Protein AF-A0A199VVX7-F1 (afdb_monomer_lite)

InterPro domains:
  IPR005599 GPI mannosyltransferase [PF03901] (109-308)
  IPR005599 GPI mannosyltransferase [PTHR22760] (48-309)

pLDDT: mean 72.94, std 21.17, range [27.7, 95.5]

Sequence (310 aa):
MAAAAAAAEEEEVAAPSSSRGRISKLLQDFVATRSIDRSMEPIHFAGWDLMLGSIVAFYLFMVPYTKVEESFNVQRCMISFTTTITLKRQAQMLHVLWPSLQFKYISLEMVFMLYDHLDFPGVVPRTFIGAFLVSIIASPVVAVIHYLHVPKIYSLLAVRLALGFIVLLTLRLFRLQVKRKFGYRVEAFFGIMTALQFHLLFYSTRPLPNILAFCLVNLAYSFWFKGDSLATLKCLTVPTVVFRCDTMLLFGPIGIELLLSKSVSLLEAIKCCVITALLCIGISVLVDSIMWQRILWPELEVFWFNSVLT

Organism: Ananas comosus (NCBI:txid4615)

Structure (mmCIF, N/CA/C/O backbone):
data_AF-A0A199VVX7-F1
#
_entry.id   AF-A0A199VVX7-F1
#
loop_
_atom_site.group_PDB
_atom_site.id
_atom_site.type_symbol
_atom_site.label_atom_id
_atom_site.label_alt_id
_atom_site.label_comp_id
_atom_site.label_asym_id
_atom_site.label_entity_id
_atom_site.label_seq_id
_atom_site.pdbx_PDB_ins_code
_atom_site.Cartn_x
_atom_site.Cartn_y
_atom_site.Cartn_z
_atom_site.occupancy
_atom_site.B_iso_or_equiv
_atom_site.auth_seq_id
_atom_site.auth_comp_id
_atom_site.auth_asym_id
_atom_site.auth_atom_id
_atom_site.pdbx_PDB_model_num
ATOM 1 N N . MET A 1 1 ? 41.077 -19.136 66.891 1.00 35.03 1 MET A N 1
ATOM 2 C CA . MET A 1 1 ? 42.222 -19.420 65.994 1.00 35.03 1 MET A CA 1
ATOM 3 C C . MET A 1 1 ? 41.617 -19.819 64.656 1.00 35.03 1 MET A C 1
ATOM 5 O O . MET A 1 1 ? 40.888 -20.794 64.645 1.00 35.03 1 MET A O 1
ATOM 9 N N . ALA A 1 2 ? 41.533 -18.901 63.682 1.00 30.67 2 ALA A N 1
ATOM 10 C CA . ALA A 1 2 ? 42.478 -18.775 62.549 1.00 30.67 2 ALA A CA 1
ATOM 11 C C . ALA A 1 2 ? 42.546 -20.087 61.728 1.00 30.67 2 ALA A C 1
ATOM 13 O O . ALA A 1 2 ? 42.791 -21.122 62.326 1.00 30.67 2 ALA A O 1
ATOM 14 N N . ALA A 1 3 ? 42.360 -20.178 60.408 1.00 29.95 3 ALA A N 1
ATOM 15 C CA . ALA A 1 3 ? 42.368 -19.231 59.291 1.00 29.95 3 ALA A CA 1
ATOM 16 C C . ALA A 1 3 ? 41.656 -19.907 58.077 1.00 29.95 3 ALA A C 1
ATOM 18 O O . ALA A 1 3 ? 41.645 -21.129 57.989 1.00 29.95 3 ALA A O 1
ATOM 19 N N . ALA A 1 4 ? 40.889 -19.169 57.267 1.00 32.62 4 ALA A N 1
ATOM 20 C CA . ALA A 1 4 ? 41.185 -18.797 55.870 1.00 32.62 4 ALA A CA 1
ATOM 21 C C . ALA A 1 4 ? 41.357 -19.941 54.838 1.00 32.62 4 ALA A C 1
ATOM 23 O O . ALA A 1 4 ? 42.381 -20.613 54.831 1.00 32.62 4 ALA A O 1
ATOM 24 N N . ALA A 1 5 ? 40.426 -20.035 53.877 1.00 33.06 5 ALA A N 1
ATOM 25 C CA . ALA A 1 5 ? 40.723 -20.335 52.470 1.00 33.06 5 ALA A CA 1
ATOM 26 C C . ALA A 1 5 ? 39.528 -19.947 51.579 1.00 33.06 5 ALA A C 1
ATOM 28 O O . ALA A 1 5 ? 38.401 -20.380 51.802 1.00 33.06 5 ALA A O 1
ATOM 29 N N . ALA A 1 6 ? 39.805 -19.086 50.604 1.00 36.31 6 ALA A N 1
ATOM 30 C CA . ALA A 1 6 ? 38.875 -18.500 49.655 1.00 36.31 6 ALA A CA 1
ATOM 31 C C . ALA A 1 6 ? 38.471 -19.475 48.537 1.00 36.31 6 ALA A C 1
ATOM 33 O O . ALA A 1 6 ? 39.314 -20.210 48.025 1.00 36.31 6 ALA A O 1
ATOM 34 N N . ALA A 1 7 ? 37.219 -19.388 48.089 1.00 32.97 7 ALA A N 1
ATOM 35 C CA . ALA A 1 7 ? 36.804 -19.784 46.749 1.00 32.97 7 ALA A CA 1
ATOM 36 C C . ALA A 1 7 ? 35.731 -18.791 46.282 1.00 32.97 7 ALA A C 1
ATOM 38 O O . ALA A 1 7 ? 34.761 -18.540 46.992 1.00 32.97 7 ALA A O 1
ATOM 39 N N . ALA A 1 8 ? 35.998 -18.156 45.146 1.00 31.55 8 ALA A N 1
ATOM 40 C CA . ALA A 1 8 ? 35.231 -17.063 44.577 1.00 31.55 8 ALA A CA 1
ATOM 41 C C . ALA A 1 8 ? 33.828 -17.513 44.134 1.00 31.55 8 ALA A C 1
ATOM 43 O O . ALA A 1 8 ? 33.693 -18.490 43.402 1.00 31.55 8 ALA A O 1
ATOM 44 N N . GLU A 1 9 ? 32.803 -16.774 44.559 1.00 31.28 9 GLU A N 1
ATOM 45 C CA . GLU A 1 9 ? 31.473 -16.778 43.947 1.00 31.28 9 GLU A CA 1
ATOM 46 C C . GLU A 1 9 ? 31.539 -15.946 42.658 1.00 31.28 9 GLU A C 1
ATOM 48 O O . GLU A 1 9 ? 31.722 -14.729 42.701 1.00 31.28 9 GLU A O 1
ATOM 53 N N . GLU A 1 10 ? 31.430 -16.608 41.505 1.00 30.73 10 GLU A N 1
ATOM 54 C CA . GLU A 1 10 ? 31.106 -15.956 40.236 1.00 30.73 10 GLU A CA 1
ATOM 55 C C . GLU A 1 10 ? 29.609 -15.621 40.215 1.00 30.73 10 GLU A C 1
ATOM 57 O O . GLU A 1 10 ? 28.738 -16.490 40.255 1.00 30.73 10 GLU A O 1
ATOM 62 N N . GLU A 1 11 ? 29.327 -14.326 40.160 1.00 28.84 11 GLU A N 1
ATOM 63 C CA . GLU A 1 11 ? 28.013 -13.725 39.982 1.00 28.84 11 GLU A CA 1
ATOM 64 C C . GLU A 1 11 ? 27.549 -13.933 38.523 1.00 28.84 11 GLU A C 1
ATOM 66 O O . GLU A 1 11 ? 27.904 -13.172 37.620 1.00 28.84 11 GLU A O 1
ATOM 71 N N . GLU A 1 12 ? 26.770 -14.989 38.255 1.00 27.70 12 GLU A N 1
ATOM 72 C CA . GLU A 1 12 ? 26.145 -15.199 36.941 1.00 27.70 12 GLU A CA 1
ATOM 73 C C . GLU A 1 12 ? 24.923 -14.273 36.784 1.00 27.70 12 GLU A C 1
ATOM 75 O O . GLU A 1 12 ? 23.817 -14.518 37.271 1.00 27.70 12 GLU A O 1
ATOM 80 N N . VAL A 1 13 ? 25.156 -13.156 36.096 1.00 31.83 13 VAL A N 1
ATOM 81 C CA . VAL A 1 13 ? 24.179 -12.124 35.732 1.00 31.83 13 VAL A CA 1
ATOM 82 C C . VAL A 1 13 ? 23.063 -12.709 34.852 1.00 31.83 13 VAL A C 1
ATOM 84 O O . VAL A 1 13 ? 23.250 -13.000 33.670 1.00 31.83 13 VAL A O 1
ATOM 87 N N . ALA A 1 14 ? 21.857 -12.819 35.412 1.00 29.86 14 ALA A N 1
ATOM 88 C CA . ALA A 1 14 ? 20.646 -13.213 34.697 1.00 29.86 14 ALA A CA 1
ATOM 89 C C . ALA A 1 14 ? 20.238 -12.171 33.629 1.00 29.86 14 ALA A C 1
ATOM 91 O O . ALA A 1 14 ? 19.776 -11.072 33.942 1.00 29.86 14 ALA A O 1
ATOM 92 N N . ALA A 1 15 ? 20.360 -12.531 32.348 1.00 32.06 15 ALA A N 1
ATOM 93 C CA . ALA A 1 15 ? 19.880 -11.736 31.213 1.00 32.06 15 ALA A CA 1
ATOM 94 C C . ALA A 1 15 ? 18.368 -11.962 30.934 1.00 32.06 15 ALA A C 1
ATOM 96 O O . ALA A 1 15 ? 17.861 -13.074 31.102 1.00 32.06 15 ALA A O 1
ATOM 97 N N . PRO A 1 16 ? 17.611 -10.944 30.470 1.00 33.31 16 PRO A N 1
ATOM 98 C CA . PRO A 1 16 ? 16.148 -10.980 30.448 1.00 33.31 16 PRO A CA 1
ATOM 99 C C . PRO A 1 16 ? 15.574 -11.822 29.294 1.00 33.31 16 PRO A C 1
ATOM 101 O O . PRO A 1 16 ? 15.755 -11.540 28.109 1.00 33.31 16 PRO A O 1
ATOM 104 N N . SER A 1 17 ? 14.770 -12.819 29.655 1.00 39.75 17 SER A N 1
ATOM 105 C CA . SER A 1 17 ? 14.107 -13.819 28.805 1.00 39.75 17 SER A CA 1
ATOM 106 C C . SER A 1 17 ? 12.878 -13.323 28.007 1.00 39.75 17 SER A C 1
ATOM 108 O O . SER A 1 17 ? 11.982 -14.109 27.698 1.00 39.75 17 SER A O 1
ATOM 110 N N . SER A 1 18 ? 12.787 -12.040 27.627 1.00 51.72 18 SER A N 1
ATOM 111 C CA . SER A 1 18 ? 11.510 -11.453 27.153 1.00 51.72 18 SER A CA 1
ATOM 112 C C . SER A 1 18 ? 11.342 -11.262 25.632 1.00 51.72 18 SER A C 1
ATOM 114 O O . SER A 1 18 ? 10.219 -11.049 25.167 1.00 51.72 18 SER A O 1
ATOM 116 N N . SER A 1 19 ? 12.399 -11.389 24.820 1.00 42.97 19 SER A N 1
ATOM 117 C CA . SER A 1 19 ? 12.320 -11.168 23.359 1.00 42.97 19 SER A CA 1
ATOM 118 C C . SER A 1 19 ? 12.035 -12.448 22.559 1.00 42.97 19 SER A C 1
ATOM 120 O O . SER A 1 19 ? 11.171 -12.451 21.677 1.00 42.97 19 SER A O 1
ATOM 122 N N . ARG A 1 20 ? 12.684 -13.570 22.907 1.00 42.16 20 ARG A N 1
ATOM 123 C CA . ARG A 1 20 ? 12.491 -14.880 22.246 1.00 42.16 20 ARG A CA 1
ATOM 124 C C . ARG A 1 20 ? 11.078 -15.432 22.423 1.00 42.16 20 ARG A C 1
ATOM 126 O O . ARG A 1 20 ? 10.501 -15.930 21.460 1.00 42.16 20 ARG A O 1
ATOM 133 N N . GLY A 1 21 ? 10.500 -15.281 23.616 1.00 43.12 21 GLY A N 1
ATOM 134 C CA . GLY A 1 21 ? 9.133 -15.729 23.905 1.00 43.12 21 GLY A CA 1
ATOM 135 C C . GLY A 1 21 ? 8.060 -14.937 23.152 1.00 43.12 21 GLY A C 1
ATOM 136 O O . GLY A 1 21 ? 7.004 -15.468 22.832 1.00 43.12 21 GLY A O 1
ATOM 137 N N . ARG A 1 22 ? 8.331 -13.673 22.805 1.00 50.41 22 ARG A N 1
ATOM 138 C CA . ARG A 1 22 ? 7.390 -12.833 22.052 1.00 50.41 22 ARG A CA 1
ATOM 139 C C . ARG A 1 22 ? 7.387 -13.184 20.560 1.00 50.41 22 ARG A C 1
ATOM 141 O O . ARG A 1 22 ? 6.328 -13.182 19.942 1.00 50.41 22 ARG A O 1
ATOM 148 N N . ILE A 1 23 ? 8.543 -13.556 20.004 1.00 46.88 23 ILE A N 1
ATOM 149 C CA . ILE A 1 23 ? 8.665 -14.040 18.617 1.00 46.88 23 ILE A CA 1
ATOM 150 C C . ILE A 1 23 ? 8.086 -15.451 18.476 1.00 46.88 23 ILE A C 1
ATOM 152 O O . ILE A 1 23 ? 7.385 -15.710 17.501 1.00 46.88 23 ILE A O 1
ATOM 156 N N . SER A 1 24 ? 8.308 -16.348 19.446 1.00 43.44 24 SER A N 1
ATOM 157 C CA . SER A 1 24 ? 7.687 -17.680 19.414 1.00 43.44 24 SER A CA 1
ATOM 158 C C . SER A 1 24 ? 6.166 -17.593 19.530 1.00 43.44 24 SER A C 1
ATOM 160 O O . SER A 1 24 ? 5.472 -18.304 18.810 1.00 43.44 24 SER A O 1
ATOM 162 N N . LYS A 1 25 ? 5.651 -16.665 20.346 1.00 51.56 25 LYS A N 1
ATOM 163 C CA . LYS A 1 25 ? 4.216 -16.400 20.475 1.00 51.56 25 LYS A CA 1
ATOM 164 C C . LYS A 1 25 ? 3.625 -15.782 19.206 1.00 51.56 25 LYS A C 1
ATOM 166 O O . LYS A 1 25 ? 2.603 -16.255 18.742 1.00 51.56 25 LYS A O 1
ATOM 171 N N . LEU A 1 26 ? 4.310 -14.829 18.566 1.00 47.28 26 LEU A N 1
ATOM 172 C CA . LEU A 1 26 ? 3.890 -14.282 17.265 1.00 47.28 26 LEU A CA 1
ATOM 173 C C . LEU A 1 26 ? 3.922 -15.331 16.143 1.00 47.28 26 LEU A C 1
ATOM 175 O O . LEU A 1 26 ? 3.031 -15.348 15.298 1.00 47.28 26 LEU A O 1
ATOM 179 N N . LEU A 1 27 ? 4.917 -16.223 16.136 1.00 46.28 27 LEU A N 1
ATOM 180 C CA . LEU A 1 27 ? 4.978 -17.352 15.203 1.00 46.28 27 LEU A CA 1
ATOM 181 C C . LEU A 1 27 ? 3.873 -18.370 15.482 1.00 46.28 27 LEU A C 1
ATOM 183 O O . LEU A 1 27 ? 3.257 -18.859 14.540 1.00 46.28 27 LEU A O 1
ATOM 187 N N . GLN A 1 28 ? 3.581 -18.660 16.749 1.00 52.69 28 GLN A N 1
ATOM 188 C CA . GLN A 1 28 ? 2.472 -19.527 17.142 1.00 52.69 28 GLN A CA 1
ATOM 189 C C . GLN A 1 28 ? 1.120 -18.908 16.795 1.00 52.69 28 GLN A C 1
ATOM 191 O O . GLN A 1 28 ? 0.280 -19.614 16.255 1.00 52.69 28 GLN A O 1
ATOM 196 N N . ASP A 1 29 ? 0.929 -17.604 16.986 1.00 49.41 29 ASP A N 1
ATOM 197 C CA . ASP A 1 29 ? -0.289 -16.887 16.602 1.00 49.41 29 ASP A CA 1
ATOM 198 C C . ASP A 1 29 ? -0.446 -16.851 15.072 1.00 49.41 29 ASP A C 1
ATOM 200 O O . ASP A 1 29 ? -1.543 -17.051 14.545 1.00 49.41 29 ASP A O 1
ATOM 204 N N . PHE A 1 30 ? 0.652 -16.683 14.325 1.00 48.25 30 PHE A N 1
ATOM 205 C CA . PHE A 1 30 ? 0.658 -16.752 12.860 1.00 48.25 30 PHE A CA 1
ATOM 206 C C . PHE A 1 30 ? 0.349 -18.170 12.345 1.00 48.25 30 PHE A C 1
ATOM 208 O O . PHE A 1 30 ? -0.443 -18.342 11.416 1.00 48.25 30 PHE A O 1
ATOM 215 N N . VAL A 1 31 ? 0.908 -19.207 12.980 1.00 53.38 31 VAL A N 1
ATOM 216 C CA . VAL A 1 31 ? 0.643 -20.623 12.663 1.00 53.38 31 VAL A CA 1
ATOM 217 C C . VAL A 1 31 ? -0.770 -21.042 13.086 1.00 53.38 31 VAL A C 1
ATOM 219 O O . VAL A 1 31 ? -1.437 -21.751 12.335 1.00 53.38 31 VAL A O 1
ATOM 222 N N . ALA A 1 32 ? -1.278 -20.555 14.218 1.00 43.38 32 ALA A N 1
ATOM 223 C CA . ALA A 1 32 ? -2.639 -20.799 14.690 1.00 43.38 32 ALA A CA 1
ATOM 224 C C . ALA A 1 32 ? -3.670 -20.158 13.751 1.00 43.38 32 ALA A C 1
ATOM 226 O O . ALA A 1 32 ? -4.620 -20.828 13.339 1.00 43.38 32 ALA A O 1
ATOM 227 N N . THR A 1 33 ? -3.412 -18.925 13.297 1.00 49.91 33 THR A N 1
ATOM 228 C CA . THR A 1 33 ? -4.211 -18.250 12.257 1.00 49.91 33 THR A CA 1
ATOM 229 C C . THR A 1 33 ? -4.230 -19.059 10.952 1.00 49.91 33 THR A C 1
ATOM 231 O O . THR A 1 33 ? -5.259 -19.129 10.287 1.00 49.91 33 THR A O 1
ATOM 234 N N . ARG A 1 34 ? -3.121 -19.733 10.611 1.00 44.19 34 ARG A N 1
ATOM 235 C CA . ARG A 1 34 ? -3.004 -20.623 9.440 1.00 44.19 34 ARG A CA 1
ATOM 236 C C . ARG A 1 34 ? -3.655 -22.000 9.642 1.00 44.19 34 ARG A C 1
ATOM 238 O O . ARG A 1 34 ? -3.974 -22.671 8.664 1.00 44.19 34 ARG A O 1
ATOM 245 N N . SER A 1 35 ? -3.827 -22.450 10.884 1.00 35.22 35 SER A N 1
ATOM 246 C CA . SER A 1 35 ? -4.413 -23.759 11.211 1.00 35.22 35 SER A CA 1
ATOM 247 C C . SER A 1 35 ? -5.944 -23.737 11.263 1.00 35.22 35 SER A C 1
ATOM 249 O O . SER A 1 35 ? -6.573 -24.684 10.801 1.00 35.22 35 SER A O 1
ATOM 251 N N . ILE A 1 36 ? -6.542 -22.633 11.726 1.00 47.31 36 ILE A N 1
ATOM 252 C CA . ILE A 1 36 ? -8.003 -22.465 11.827 1.00 47.31 36 ILE A CA 1
ATOM 253 C C . ILE A 1 36 ? -8.644 -22.243 10.443 1.00 47.31 36 ILE A C 1
ATOM 255 O O . ILE A 1 36 ? -9.805 -22.573 10.239 1.00 47.31 36 ILE A O 1
ATOM 259 N N . ASP A 1 37 ? -7.876 -21.778 9.453 1.00 46.62 37 ASP A N 1
ATOM 260 C CA . ASP A 1 37 ? -8.332 -21.624 8.058 1.00 46.62 37 ASP A CA 1
ATOM 261 C C . ASP A 1 37 ? -8.491 -22.972 7.319 1.00 46.62 37 ASP A C 1
ATOM 263 O O . ASP A 1 37 ? -8.985 -23.019 6.196 1.00 46.62 37 ASP A O 1
ATOM 267 N N . ARG A 1 38 ? -8.058 -24.089 7.929 1.00 44.31 38 ARG A N 1
ATOM 268 C CA . ARG A 1 38 ? -8.022 -25.414 7.288 1.00 44.31 38 ARG A CA 1
ATOM 269 C C . ARG A 1 38 ? -9.323 -26.217 7.438 1.00 44.31 38 ARG A C 1
ATOM 271 O O . ARG A 1 38 ? -9.470 -27.228 6.761 1.00 44.31 38 ARG A O 1
ATOM 278 N N . SER A 1 39 ? -10.252 -25.794 8.298 1.00 37.00 39 SER A N 1
ATOM 279 C CA .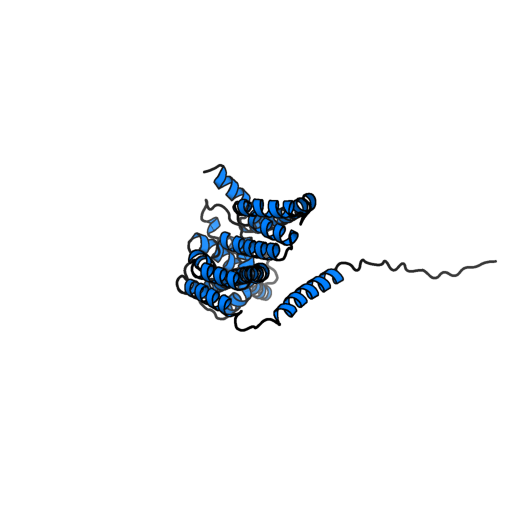 SER A 1 39 ? -11.499 -26.525 8.588 1.00 37.00 39 SER A CA 1
ATOM 280 C C . SER A 1 39 ? -12.727 -26.027 7.814 1.00 37.00 39 SER A C 1
ATOM 282 O O . SER A 1 39 ? -13.840 -26.468 8.089 1.00 37.00 39 SER A O 1
ATOM 284 N N . MET A 1 40 ? -12.554 -25.129 6.839 1.00 45.19 40 MET A N 1
ATOM 285 C CA . MET A 1 40 ? -13.658 -24.530 6.087 1.00 45.19 40 MET A CA 1
ATOM 286 C C . MET A 1 40 ? -13.432 -24.720 4.577 1.00 45.19 40 MET A C 1
ATOM 288 O O . MET A 1 40 ? -12.663 -23.984 3.972 1.00 45.19 40 MET A O 1
ATOM 292 N N . GLU A 1 41 ? -14.077 -25.745 4.006 1.00 42.47 41 GLU A N 1
ATOM 293 C CA . GLU A 1 41 ? -14.362 -25.981 2.572 1.00 42.47 41 GLU A CA 1
ATOM 294 C C . GLU A 1 41 ? -13.505 -25.177 1.552 1.00 42.47 41 GLU A C 1
ATOM 296 O O . GLU A 1 41 ? -13.834 -24.030 1.221 1.00 42.47 41 GLU A O 1
ATOM 301 N N . PRO A 1 42 ? -12.426 -25.762 0.992 1.00 42.94 42 PRO A N 1
ATOM 302 C CA . PRO A 1 42 ? -11.467 -25.042 0.145 1.00 42.94 42 PRO A CA 1
ATOM 303 C C . PRO A 1 42 ? -11.993 -24.655 -1.253 1.00 42.94 42 PRO A C 1
ATOM 305 O O . PRO A 1 42 ? -11.365 -23.848 -1.940 1.00 42.94 42 PRO A O 1
ATOM 308 N N . ILE A 1 43 ? -13.140 -25.188 -1.690 1.00 44.81 43 ILE A N 1
ATOM 309 C CA . ILE A 1 43 ? -13.553 -25.165 -3.106 1.00 44.81 43 ILE A CA 1
ATOM 310 C C . ILE A 1 43 ? -14.352 -23.899 -3.471 1.00 44.81 43 ILE A C 1
ATOM 312 O O . ILE A 1 43 ? -14.130 -23.315 -4.529 1.00 44.81 43 ILE A O 1
ATOM 316 N N . HIS A 1 44 ? -15.203 -23.385 -2.577 1.00 46.59 44 HIS A N 1
ATOM 317 C CA . HIS A 1 44 ? -15.937 -22.128 -2.816 1.00 46.59 44 HIS A CA 1
ATOM 318 C C . HIS A 1 44 ? -15.087 -20.870 -2.559 1.00 46.59 44 HIS A C 1
ATOM 320 O O . HIS A 1 44 ? -15.419 -19.775 -3.013 1.00 46.59 44 HIS A O 1
ATOM 326 N N . PHE A 1 45 ? -13.983 -21.016 -1.824 1.00 50.56 45 PHE A N 1
ATOM 327 C CA . PHE A 1 45 ? -13.161 -19.906 -1.349 1.00 50.56 45 PHE A CA 1
ATOM 328 C C . PHE A 1 45 ? -12.140 -19.403 -2.388 1.00 50.56 45 PHE A C 1
ATOM 330 O O . PHE A 1 45 ? -11.828 -18.210 -2.416 1.00 50.56 45 PHE A O 1
ATOM 337 N N . ALA A 1 46 ? -11.681 -20.289 -3.279 1.00 62.22 46 ALA A N 1
ATOM 338 C CA . ALA A 1 46 ? -10.777 -19.959 -4.383 1.00 62.22 46 ALA A CA 1
ATOM 339 C C . ALA A 1 46 ? -11.475 -19.254 -5.563 1.00 62.22 46 ALA A C 1
ATOM 341 O O . ALA A 1 46 ? -10.808 -18.581 -6.344 1.00 62.22 46 ALA A O 1
ATOM 342 N N . GLY A 1 47 ? -12.805 -19.369 -5.682 1.00 82.81 47 GLY A N 1
ATOM 343 C CA . GLY A 1 47 ? -13.562 -18.827 -6.817 1.00 82.81 47 GLY A CA 1
ATOM 344 C C . GLY A 1 47 ? -13.454 -17.307 -6.945 1.00 82.81 47 GLY A C 1
ATOM 345 O O . GLY A 1 47 ? -13.157 -16.799 -8.022 1.00 82.81 47 GLY A O 1
ATOM 346 N N . TRP A 1 48 ? -13.611 -16.576 -5.837 1.00 87.50 48 TRP A N 1
ATOM 347 C CA . TRP A 1 48 ? -13.510 -15.113 -5.846 1.00 87.50 48 TRP A CA 1
ATOM 348 C C . TRP A 1 48 ? -12.099 -14.620 -6.164 1.00 87.50 48 TRP A C 1
ATOM 350 O O . TRP A 1 48 ? -11.940 -13.702 -6.965 1.00 87.50 48 TRP A O 1
ATOM 360 N N . ASP A 1 49 ? -11.078 -15.242 -5.568 1.00 89.31 49 ASP A N 1
ATOM 361 C CA . ASP A 1 49 ? -9.681 -14.876 -5.821 1.00 89.31 49 ASP A CA 1
ATOM 362 C C . ASP A 1 49 ? -9.299 -15.154 -7.282 1.00 89.31 49 ASP A C 1
ATOM 364 O O . ASP A 1 49 ? -8.642 -14.326 -7.912 1.00 89.31 49 ASP A O 1
ATOM 368 N N . LEU A 1 50 ? -9.757 -16.280 -7.842 1.00 90.38 50 LEU A N 1
ATOM 369 C CA . LEU A 1 50 ? -9.542 -16.628 -9.245 1.00 90.38 50 LEU A CA 1
ATOM 370 C C . LEU A 1 50 ? -10.267 -15.660 -10.182 1.00 90.38 50 LEU A C 1
ATOM 372 O O . LEU A 1 50 ? -9.682 -15.202 -11.159 1.00 90.38 50 LEU A O 1
ATOM 376 N N . MET A 1 51 ? -11.518 -15.314 -9.876 1.00 92.50 51 MET A N 1
ATOM 377 C CA . MET A 1 51 ? -12.309 -14.390 -10.682 1.00 92.50 51 MET A CA 1
ATOM 378 C C . MET A 1 51 ? -11.669 -12.997 -10.705 1.00 92.50 51 MET A C 1
ATOM 380 O O . MET A 1 51 ? -11.364 -12.484 -11.780 1.00 92.50 51 MET A O 1
ATOM 384 N N . LEU A 1 52 ? -11.379 -12.412 -9.538 1.00 92.06 52 LEU A N 1
ATOM 385 C CA . LEU A 1 52 ? -10.713 -11.108 -9.455 1.00 92.06 52 LEU A CA 1
ATOM 386 C C . LEU A 1 52 ? -9.315 -11.157 -10.087 1.00 92.06 52 LEU A C 1
ATOM 388 O O . LEU A 1 52 ? -8.954 -10.260 -10.845 1.00 92.06 52 LEU A O 1
ATOM 392 N N . GLY A 1 53 ? -8.559 -12.233 -9.850 1.00 92.19 53 GLY A N 1
ATOM 393 C CA . GLY A 1 53 ? -7.253 -12.457 -10.469 1.00 92.19 53 GLY A CA 1
ATOM 394 C C . GLY A 1 53 ? -7.313 -12.524 -11.993 1.00 92.19 53 GLY A C 1
ATOM 395 O O . GLY A 1 53 ? -6.477 -11.916 -12.659 1.00 92.19 53 GLY A O 1
ATOM 396 N N . SER A 1 54 ? -8.323 -13.189 -12.557 1.00 92.38 54 SER A N 1
ATOM 397 C CA . SER A 1 54 ? -8.516 -13.281 -14.008 1.00 92.38 54 SER A CA 1
ATOM 398 C C . SER A 1 54 ? -8.819 -11.921 -14.641 1.00 92.38 54 SER A C 1
ATOM 400 O O . SER A 1 54 ? -8.253 -11.594 -15.682 1.00 92.38 54 SER A O 1
ATOM 402 N N . ILE A 1 55 ? -9.623 -11.082 -13.977 1.00 92.31 55 ILE A N 1
ATOM 403 C CA . ILE A 1 55 ? -9.934 -9.721 -14.435 1.00 92.31 55 ILE A CA 1
ATOM 404 C C . ILE A 1 55 ? -8.678 -8.841 -14.383 1.00 92.31 55 ILE A C 1
ATOM 406 O O . ILE A 1 55 ? -8.386 -8.102 -15.323 1.00 92.31 55 ILE A O 1
ATOM 410 N N . VAL A 1 56 ? -7.898 -8.941 -13.305 1.00 91.75 56 VAL A N 1
ATOM 411 C CA . VAL A 1 56 ? -6.630 -8.212 -13.167 1.00 91.75 56 VAL A CA 1
ATOM 412 C C . VAL A 1 56 ? -5.628 -8.636 -14.242 1.00 91.75 56 VAL A C 1
ATOM 414 O O . VAL A 1 56 ? -5.010 -7.778 -14.875 1.00 91.75 56 VAL A O 1
ATOM 417 N N . ALA A 1 57 ? -5.493 -9.940 -14.492 1.00 90.62 57 ALA A N 1
ATOM 418 C CA . ALA A 1 57 ? -4.643 -10.463 -15.556 1.00 90.62 57 ALA A CA 1
ATOM 419 C C . ALA A 1 57 ? -5.109 -9.974 -16.936 1.00 90.62 57 ALA A C 1
ATOM 421 O O . ALA A 1 57 ? -4.288 -9.527 -17.734 1.00 90.62 57 ALA A O 1
ATOM 422 N N . PHE A 1 58 ? -6.418 -9.977 -17.194 1.00 91.69 58 PHE A N 1
ATOM 423 C CA . PHE A 1 58 ? -6.992 -9.444 -18.428 1.00 91.69 58 PHE A CA 1
ATOM 424 C C . PHE A 1 58 ? -6.598 -7.978 -18.655 1.00 91.69 58 PHE A C 1
ATOM 426 O O . PHE A 1 58 ? -6.066 -7.647 -19.715 1.00 91.69 58 PHE A O 1
ATOM 433 N N . TYR A 1 59 ? -6.770 -7.106 -17.655 1.00 89.81 59 TYR A N 1
ATOM 434 C CA . TYR A 1 59 ? -6.371 -5.697 -17.771 1.00 89.81 59 TYR A CA 1
ATOM 435 C C . TYR A 1 59 ? -4.869 -5.512 -17.962 1.00 89.81 59 TYR A C 1
ATOM 437 O O . TYR A 1 59 ? -4.442 -4.616 -18.693 1.00 89.81 59 TYR A O 1
ATOM 445 N N . LEU A 1 60 ? -4.066 -6.355 -17.318 1.00 88.12 60 LEU A N 1
ATOM 446 C CA . LEU A 1 60 ? -2.622 -6.313 -17.453 1.00 88.12 60 LEU A CA 1
ATOM 447 C C . LEU A 1 60 ? -2.171 -6.617 -18.889 1.00 88.12 60 LEU A C 1
ATOM 449 O O . LEU A 1 60 ? -1.318 -5.903 -19.415 1.00 88.12 60 LEU A O 1
ATOM 453 N N . PHE A 1 61 ? -2.741 -7.649 -19.517 1.00 86.19 61 PHE A N 1
ATOM 454 C CA . PHE A 1 61 ? -2.402 -8.029 -20.891 1.00 86.19 61 PHE A CA 1
ATOM 455 C C . PHE A 1 61 ? -2.988 -7.072 -21.929 1.00 86.19 61 PHE A C 1
ATOM 457 O O . PHE A 1 61 ? -2.316 -6.762 -22.909 1.00 86.19 61 PHE A O 1
ATOM 464 N N . MET A 1 62 ? -4.208 -6.572 -21.709 1.00 86.19 62 MET A N 1
ATOM 465 C CA . MET A 1 62 ? -4.856 -5.631 -22.629 1.00 86.19 62 MET A CA 1
ATOM 466 C C . MET A 1 62 ? -4.196 -4.252 -22.629 1.00 86.19 62 MET A C 1
ATOM 468 O O . MET A 1 62 ? -4.201 -3.571 -23.652 1.00 86.19 62 MET A O 1
ATOM 472 N N . VAL A 1 63 ? -3.622 -3.824 -21.498 1.00 83.38 63 VAL A N 1
ATOM 473 C CA . VAL A 1 63 ? -2.992 -2.503 -21.373 1.00 83.38 63 VAL A CA 1
ATOM 474 C C . VAL A 1 63 ? -1.572 -2.631 -20.808 1.00 83.38 63 VAL A C 1
ATOM 476 O O . VAL A 1 63 ? -1.325 -2.301 -19.639 1.00 83.38 63 VAL A O 1
ATOM 479 N N . PRO A 1 64 ? -0.611 -3.098 -21.632 1.00 69.31 64 PRO A N 1
ATOM 480 C CA . PRO A 1 64 ? 0.762 -3.349 -21.195 1.00 69.31 64 PRO A CA 1
ATOM 481 C C . PRO A 1 64 ? 1.558 -2.056 -20.970 1.00 69.31 64 PRO A C 1
ATOM 483 O O . PRO A 1 64 ? 2.480 -2.033 -20.153 1.00 69.31 64 PRO A O 1
ATOM 486 N N . TYR A 1 65 ? 1.170 -0.963 -21.631 1.00 67.12 65 TYR A N 1
ATOM 487 C CA . TYR A 1 65 ? 1.843 0.329 -21.533 1.00 67.12 65 TYR A CA 1
ATOM 488 C C . TYR A 1 65 ? 1.333 1.168 -20.358 1.00 67.12 65 TYR A C 1
ATOM 490 O O . TYR A 1 65 ? 0.149 1.153 -20.009 1.00 67.12 65 TYR A O 1
ATOM 498 N N . THR A 1 66 ? 2.254 1.909 -19.749 1.00 59.59 66 THR A N 1
ATOM 499 C CA . THR A 1 66 ? 2.017 2.766 -18.585 1.00 59.59 66 THR A CA 1
ATOM 500 C C . THR A 1 66 ? 1.945 4.237 -18.992 1.00 59.59 66 THR A C 1
ATOM 502 O O . THR A 1 66 ? 2.583 4.645 -19.962 1.00 59.59 66 THR A O 1
ATOM 505 N N . LYS A 1 67 ? 1.183 5.050 -18.252 1.00 49.66 67 LYS A N 1
ATOM 506 C CA . LYS A 1 67 ? 1.215 6.518 -18.408 1.00 49.66 67 LYS A CA 1
ATOM 507 C C . LYS A 1 67 ? 2.585 7.085 -18.001 1.00 49.66 67 LYS A C 1
ATOM 509 O O . LYS A 1 67 ? 3.320 6.440 -17.264 1.00 49.66 67 LYS A O 1
ATOM 514 N N . VAL A 1 68 ? 2.891 8.316 -18.419 1.00 43.78 68 VAL A N 1
ATOM 515 C CA . VAL A 1 68 ? 4.174 9.002 -18.139 1.00 43.78 68 VAL A CA 1
ATOM 516 C C . VAL A 1 68 ? 4.488 9.085 -16.631 1.00 43.78 68 VAL A C 1
ATOM 518 O O . VAL A 1 68 ? 5.611 8.849 -16.199 1.00 43.78 68 VAL A O 1
ATOM 521 N N . GLU A 1 69 ? 3.479 9.323 -15.790 1.00 46.28 69 GLU A N 1
ATOM 522 C CA . GLU A 1 69 ? 3.647 9.325 -14.326 1.00 46.28 69 GLU A CA 1
ATOM 523 C C . GLU A 1 69 ? 3.962 7.935 -13.751 1.00 46.28 69 GLU A C 1
ATOM 525 O O . GLU A 1 69 ? 4.721 7.777 -12.794 1.00 46.28 69 GLU A O 1
ATOM 530 N N . GLU A 1 70 ? 3.385 6.902 -14.359 1.00 51.91 70 GLU A N 1
ATOM 531 C CA . GLU A 1 70 ? 3.589 5.511 -13.976 1.00 51.91 70 GLU A CA 1
ATOM 532 C C . GLU A 1 70 ? 4.960 5.015 -14.448 1.00 51.91 70 GLU A C 1
ATOM 534 O O . GLU A 1 70 ? 5.584 4.231 -13.735 1.00 51.91 70 GLU A O 1
ATOM 539 N N . SER A 1 71 ? 5.466 5.493 -15.595 1.00 49.31 71 SER A N 1
ATOM 540 C CA . SER A 1 71 ? 6.809 5.148 -16.074 1.00 49.31 71 SER A CA 1
ATOM 541 C C . SER A 1 71 ? 7.901 5.638 -15.132 1.00 49.31 71 SER A C 1
ATOM 543 O O . SER A 1 71 ? 8.853 4.892 -14.922 1.00 49.31 71 SER A O 1
ATOM 545 N N . PHE A 1 72 ? 7.736 6.788 -14.463 1.00 52.62 72 PHE A N 1
ATOM 546 C CA . PHE A 1 72 ? 8.676 7.199 -13.414 1.00 52.62 72 PHE A CA 1
ATOM 547 C C . PHE A 1 72 ? 8.710 6.175 -12.270 1.00 52.62 72 PHE A C 1
ATOM 549 O O . PHE A 1 72 ? 9.783 5.726 -11.879 1.00 52.62 72 PHE A O 1
ATOM 556 N N . ASN A 1 73 ? 7.559 5.719 -11.766 1.00 55.66 73 ASN A N 1
ATOM 557 C CA . ASN A 1 73 ? 7.517 4.716 -10.691 1.00 55.66 73 ASN A CA 1
ATOM 558 C C . ASN A 1 73 ? 7.988 3.323 -11.135 1.00 55.66 73 ASN A C 1
ATOM 560 O O . ASN A 1 73 ? 8.619 2.605 -10.357 1.00 55.66 73 ASN A O 1
ATOM 564 N N . VAL A 1 74 ? 7.745 2.948 -12.390 1.00 54.06 74 VAL A N 1
ATOM 565 C CA . VAL A 1 74 ? 8.298 1.734 -13.009 1.00 54.06 74 VAL A CA 1
ATOM 566 C C . VAL A 1 74 ? 9.818 1.810 -13.100 1.00 54.06 74 VAL A C 1
ATOM 568 O O . VAL A 1 74 ? 10.498 0.861 -12.714 1.00 54.06 74 VAL A O 1
ATOM 571 N N . GLN A 1 75 ? 10.360 2.921 -13.598 1.00 52.59 75 GLN A N 1
ATOM 572 C CA . GLN A 1 75 ? 11.797 3.137 -13.749 1.00 52.59 75 GLN A CA 1
ATOM 573 C C . GLN A 1 75 ? 12.483 3.062 -12.384 1.00 52.59 75 GLN A C 1
ATOM 575 O O . GLN A 1 75 ? 13.476 2.355 -12.236 1.00 52.59 75 GLN A O 1
ATOM 580 N N . ARG A 1 76 ? 11.867 3.639 -11.346 1.00 56.62 76 ARG A N 1
ATOM 581 C CA . ARG A 1 76 ? 12.298 3.494 -9.944 1.00 56.62 76 ARG A CA 1
ATOM 582 C C . ARG A 1 76 ? 12.339 2.033 -9.484 1.00 56.62 76 ARG A C 1
ATOM 584 O O . ARG A 1 76 ? 13.314 1.618 -8.861 1.00 56.62 76 ARG A O 1
ATOM 591 N N . CYS A 1 77 ? 11.328 1.232 -9.833 1.00 54.44 77 CYS A N 1
ATOM 592 C CA . CYS A 1 77 ? 11.316 -0.200 -9.519 1.00 54.44 77 CYS A CA 1
ATOM 593 C C . CYS A 1 77 ? 12.414 -0.975 -10.271 1.00 54.44 77 CYS A C 1
ATOM 595 O O . CYS A 1 77 ? 13.065 -1.844 -9.691 1.00 54.44 77 CYS A O 1
ATOM 597 N N . MET A 1 78 ? 12.624 -0.684 -11.558 1.00 52.88 78 MET A N 1
ATOM 598 C CA . MET A 1 78 ? 13.548 -1.432 -12.421 1.00 52.88 78 MET A CA 1
ATOM 599 C C . MET A 1 78 ? 15.022 -1.059 -12.206 1.00 52.88 78 MET A C 1
ATOM 601 O O . MET A 1 78 ? 15.892 -1.935 -12.265 1.00 52.88 78 MET A O 1
ATOM 605 N N . ILE A 1 79 ? 15.317 0.214 -11.930 1.00 52.22 79 ILE A N 1
ATOM 606 C CA . ILE A 1 79 ? 16.683 0.701 -11.694 1.00 52.22 79 ILE A CA 1
ATOM 607 C C . ILE A 1 79 ? 17.207 0.213 -10.342 1.00 52.22 79 ILE A C 1
ATOM 609 O O . ILE A 1 79 ? 18.345 -0.249 -10.291 1.00 52.22 79 ILE A O 1
ATOM 613 N N . SER A 1 80 ? 16.391 0.192 -9.278 1.00 51.19 80 SER A N 1
ATOM 614 C CA . SER A 1 80 ? 16.806 -0.356 -7.969 1.00 51.19 80 SER A CA 1
ATOM 615 C C . SER A 1 80 ? 17.352 -1.792 -8.084 1.00 51.19 80 SER A C 1
ATOM 617 O O . SER A 1 80 ? 18.383 -2.148 -7.503 1.00 51.19 80 SER A O 1
ATOM 619 N N . PHE A 1 81 ? 16.719 -2.599 -8.937 1.00 49.47 81 PHE A N 1
ATOM 620 C CA . PHE A 1 81 ? 17.099 -3.986 -9.163 1.00 49.47 81 PHE A CA 1
ATOM 621 C C . PHE A 1 81 ? 18.309 -4.158 -10.099 1.00 49.47 81 PHE A C 1
ATOM 623 O O . PHE A 1 81 ? 19.256 -4.878 -9.769 1.00 49.47 81 PHE A O 1
ATOM 630 N N . THR A 1 82 ? 18.321 -3.458 -11.239 1.00 48.31 82 THR A N 1
ATOM 631 C CA . THR A 1 82 ? 19.431 -3.519 -12.213 1.00 48.31 82 THR A CA 1
ATOM 632 C C . THR A 1 82 ? 20.737 -3.021 -11.593 1.00 48.31 82 THR A C 1
ATOM 634 O O . THR A 1 82 ? 21.798 -3.588 -11.842 1.00 48.31 82 THR A O 1
ATOM 637 N N . THR A 1 83 ? 20.654 -2.025 -10.711 1.00 47.12 83 THR A N 1
ATOM 638 C CA . THR A 1 83 ? 21.803 -1.492 -9.974 1.00 47.12 83 THR A CA 1
ATOM 639 C C . THR A 1 83 ? 22.414 -2.548 -9.054 1.00 47.12 83 THR A C 1
ATOM 641 O O . THR A 1 83 ? 23.626 -2.709 -9.024 1.00 47.12 83 THR A O 1
ATOM 644 N N . THR A 1 84 ? 21.606 -3.364 -8.371 1.00 44.31 84 THR A N 1
ATOM 645 C CA . THR A 1 84 ? 22.129 -4.372 -7.432 1.00 44.31 84 THR A CA 1
ATOM 646 C C . THR A 1 84 ? 22.810 -5.539 -8.157 1.00 44.31 84 THR A C 1
ATOM 648 O O . THR A 1 84 ? 23.856 -6.021 -7.717 1.00 44.31 84 THR A O 1
ATOM 651 N N . ILE A 1 85 ? 22.247 -5.993 -9.281 1.00 45.97 85 ILE A N 1
ATOM 652 C CA . ILE A 1 85 ? 22.802 -7.117 -10.051 1.00 45.97 85 ILE A CA 1
ATOM 653 C C . ILE A 1 85 ? 24.010 -6.685 -10.878 1.00 45.97 85 ILE A C 1
ATOM 655 O O . ILE A 1 85 ? 25.040 -7.359 -10.835 1.00 45.97 85 ILE A O 1
ATOM 659 N N . THR A 1 86 ? 23.922 -5.570 -11.602 1.00 41.62 86 THR A N 1
ATOM 660 C CA . THR A 1 86 ? 25.010 -5.110 -12.474 1.00 41.62 86 THR A CA 1
ATOM 661 C C . THR A 1 86 ? 26.200 -4.620 -11.657 1.00 41.62 86 THR A C 1
ATOM 663 O O . THR A 1 86 ? 27.327 -4.952 -12.013 1.00 41.62 86 THR A O 1
ATOM 666 N N . LEU A 1 87 ? 25.986 -3.960 -10.507 1.00 42.47 87 LEU A N 1
ATOM 667 C CA . LEU A 1 87 ? 27.088 -3.601 -9.606 1.00 42.47 87 LEU A CA 1
ATOM 668 C C . LEU A 1 87 ? 27.739 -4.825 -8.973 1.00 42.47 87 LEU A C 1
ATOM 670 O O . LEU A 1 87 ? 28.960 -4.863 -8.910 1.00 42.47 87 LEU A O 1
ATOM 674 N N . LYS A 1 88 ? 26.983 -5.857 -8.572 1.00 42.38 88 LYS A N 1
ATOM 675 C CA . LYS A 1 88 ? 27.598 -7.112 -8.104 1.00 42.38 88 LYS A CA 1
ATOM 676 C C . LYS A 1 88 ? 28.417 -7.782 -9.202 1.00 42.38 88 LYS A C 1
ATOM 678 O O . LYS A 1 88 ? 29.535 -8.211 -8.946 1.00 42.38 88 LYS A O 1
ATOM 683 N N . ARG A 1 89 ? 27.886 -7.858 -10.425 1.00 41.22 89 ARG A N 1
ATOM 684 C CA . ARG A 1 89 ? 28.551 -8.539 -11.544 1.00 41.22 89 ARG A CA 1
ATOM 685 C C . ARG A 1 89 ? 29.778 -7.774 -12.044 1.00 41.22 89 ARG A C 1
ATOM 687 O O . ARG A 1 89 ? 30.792 -8.403 -12.316 1.00 41.22 89 ARG A O 1
ATOM 694 N N . GLN A 1 90 ? 29.718 -6.443 -12.118 1.00 40.91 90 GLN A N 1
ATOM 695 C CA . GLN A 1 90 ? 30.865 -5.614 -12.495 1.00 40.91 90 GLN A CA 1
ATOM 696 C C . GLN A 1 90 ? 31.892 -5.483 -11.371 1.00 40.91 90 GLN A C 1
ATOM 698 O O . GLN A 1 90 ? 33.077 -5.623 -11.652 1.00 40.91 90 GLN A O 1
ATOM 703 N N . ALA A 1 91 ? 31.482 -5.321 -10.107 1.00 46.25 91 ALA A N 1
ATOM 704 C CA . ALA A 1 91 ? 32.419 -5.328 -8.981 1.00 46.25 91 ALA A CA 1
ATOM 705 C C . ALA A 1 91 ? 33.158 -6.670 -8.877 1.00 46.25 91 ALA A C 1
ATOM 707 O O . ALA A 1 91 ? 34.362 -6.689 -8.654 1.00 46.25 91 ALA A O 1
ATOM 708 N N . GLN A 1 92 ? 32.473 -7.792 -9.115 1.00 46.78 92 GLN A N 1
ATOM 709 C CA . GLN A 1 92 ? 33.085 -9.120 -9.064 1.00 46.78 92 GLN A CA 1
ATOM 710 C C . GLN A 1 92 ? 33.972 -9.433 -10.280 1.00 46.78 92 GLN A C 1
ATOM 712 O O . GLN A 1 92 ? 34.925 -10.190 -10.148 1.00 46.78 92 GLN A O 1
ATOM 717 N N . MET A 1 93 ? 33.711 -8.830 -11.444 1.00 41.31 93 MET A N 1
ATOM 718 C CA . MET A 1 93 ? 34.548 -8.985 -12.641 1.00 41.31 93 MET A CA 1
ATOM 719 C C . MET A 1 93 ? 35.774 -8.051 -12.623 1.00 41.31 93 MET A C 1
ATOM 721 O O . MET A 1 93 ? 36.860 -8.452 -13.031 1.00 41.31 93 MET A O 1
ATOM 725 N N . LEU A 1 94 ? 35.639 -6.832 -12.093 1.00 44.59 94 LEU A N 1
ATOM 726 C CA . LEU A 1 94 ? 36.723 -5.842 -12.016 1.00 44.59 94 LEU A CA 1
ATOM 727 C C . LEU A 1 94 ? 37.679 -6.084 -10.837 1.00 44.59 94 LEU A C 1
ATOM 729 O O . LEU A 1 94 ? 38.874 -5.844 -10.980 1.00 44.59 94 LEU A O 1
ATOM 733 N N . HIS A 1 95 ? 37.209 -6.644 -9.715 1.00 47.25 95 HIS A N 1
ATOM 734 C CA . HIS A 1 95 ? 38.076 -7.044 -8.593 1.00 47.25 95 HIS A CA 1
ATOM 735 C C . HIS A 1 95 ? 38.989 -8.239 -8.935 1.00 47.25 95 HIS A C 1
ATOM 737 O O . HIS A 1 95 ? 40.006 -8.451 -8.279 1.00 47.25 95 HIS A O 1
ATOM 743 N N . VAL A 1 96 ? 38.638 -9.013 -9.970 1.00 52.59 96 VAL A N 1
ATOM 744 C CA . VAL A 1 96 ? 39.485 -10.083 -10.526 1.00 52.59 96 VAL A CA 1
ATOM 745 C C . VAL A 1 96 ? 40.556 -9.518 -11.464 1.00 52.59 96 VAL A C 1
ATOM 747 O O . VAL A 1 96 ? 41.638 -10.089 -11.552 1.00 52.59 96 VAL A O 1
ATOM 750 N N . LEU A 1 97 ? 40.289 -8.394 -12.140 1.00 51.66 97 LEU A N 1
ATOM 751 C CA . LEU A 1 97 ? 41.212 -7.813 -13.119 1.00 51.66 97 LEU A CA 1
ATOM 752 C C . LEU A 1 97 ? 42.144 -6.725 -12.559 1.00 51.66 97 LEU A C 1
ATOM 754 O O . LEU A 1 97 ? 43.229 -6.562 -13.108 1.00 51.66 97 LEU A O 1
ATOM 758 N N . TRP A 1 98 ? 41.769 -5.970 -11.516 1.00 42.00 98 TRP A N 1
ATOM 759 C CA . TRP A 1 98 ? 42.600 -4.850 -11.035 1.00 42.00 98 TRP A CA 1
ATOM 760 C C . TRP A 1 98 ? 42.365 -4.499 -9.545 1.00 42.00 98 TRP A C 1
ATOM 762 O O . TRP A 1 98 ? 41.506 -3.672 -9.233 1.00 42.00 98 TRP A O 1
ATOM 772 N N . PRO A 1 99 ? 43.133 -5.073 -8.594 1.00 54.22 99 PRO A N 1
ATOM 773 C CA . PRO A 1 99 ? 42.909 -4.889 -7.150 1.00 54.22 99 PRO A CA 1
ATOM 774 C C . PRO A 1 99 ? 43.155 -3.467 -6.606 1.00 54.22 99 PRO A C 1
ATOM 776 O O . PRO A 1 99 ? 42.781 -3.173 -5.473 1.00 54.22 99 PRO A O 1
ATOM 779 N N . SER A 1 100 ? 43.799 -2.584 -7.377 1.00 50.16 100 SER A N 1
ATOM 780 C CA . SER A 1 100 ? 44.421 -1.356 -6.848 1.00 50.16 100 SER A CA 1
ATOM 781 C C . SER A 1 100 ? 43.654 -0.052 -7.107 1.00 50.16 100 SER A C 1
ATOM 783 O O . SER A 1 100 ? 44.143 1.011 -6.732 1.00 50.16 100 SER A O 1
ATOM 785 N N . LEU A 1 101 ? 42.482 -0.078 -7.755 1.00 46.56 101 LEU A N 1
ATOM 786 C CA . LEU A 1 101 ? 41.743 1.147 -8.093 1.00 46.56 101 LEU A CA 1
ATOM 787 C C . LEU A 1 101 ? 40.551 1.377 -7.148 1.00 46.56 101 LEU A C 1
ATOM 789 O O . LEU A 1 101 ? 39.602 0.594 -7.121 1.00 46.56 101 LEU A O 1
ATOM 793 N N . GLN A 1 102 ? 40.565 2.484 -6.395 1.00 44.81 102 GLN A N 1
ATOM 794 C CA . GLN A 1 102 ? 39.445 2.909 -5.544 1.00 44.81 102 GLN A CA 1
ATOM 795 C C . GLN A 1 102 ? 38.254 3.422 -6.375 1.00 44.81 102 GLN A C 1
ATOM 797 O O . GLN A 1 102 ? 37.999 4.617 -6.480 1.00 44.81 102 GLN A O 1
ATOM 802 N N . PHE A 1 103 ? 37.472 2.500 -6.933 1.00 43.72 103 PHE A N 1
ATOM 803 C CA . PHE A 1 103 ? 36.268 2.774 -7.728 1.00 43.72 103 PHE A CA 1
ATOM 804 C C . PHE A 1 103 ? 34.995 2.904 -6.864 1.00 43.72 103 PHE A C 1
ATOM 806 O O . PHE A 1 103 ? 33.942 2.356 -7.183 1.00 43.72 103 PHE A O 1
ATOM 813 N N . LYS A 1 104 ? 35.067 3.605 -5.725 1.00 39.97 104 LYS A N 1
ATOM 814 C CA . LYS A 1 104 ? 33.919 3.713 -4.800 1.00 39.97 104 LYS A CA 1
ATOM 815 C C . LYS A 1 104 ? 32.870 4.756 -5.227 1.00 39.97 104 LYS A C 1
ATOM 817 O O . LYS A 1 104 ? 31.749 4.693 -4.742 1.00 39.97 104 LYS A O 1
ATOM 822 N N . TYR A 1 105 ? 33.211 5.669 -6.143 1.00 36.69 105 TYR A N 1
ATOM 823 C CA . TYR A 1 105 ? 32.383 6.844 -6.466 1.00 36.69 105 TYR A CA 1
ATOM 824 C C . TYR A 1 105 ? 31.709 6.826 -7.852 1.00 36.69 105 TYR A C 1
ATOM 826 O O . TYR A 1 105 ? 30.635 7.395 -8.006 1.00 36.69 105 TYR A O 1
ATOM 834 N N . ILE A 1 106 ? 32.258 6.116 -8.843 1.00 39.62 106 ILE A N 1
ATOM 835 C CA . ILE A 1 106 ? 31.758 6.178 -10.236 1.00 39.62 106 ILE A CA 1
ATOM 836 C C . ILE A 1 106 ? 30.493 5.318 -10.456 1.00 39.62 106 ILE A C 1
ATOM 838 O O . ILE A 1 106 ? 29.707 5.562 -11.368 1.00 39.62 106 ILE A O 1
ATOM 842 N N . SER A 1 107 ? 30.242 4.334 -9.589 1.00 43.41 107 SER A N 1
ATOM 843 C CA . SER A 1 107 ? 29.060 3.465 -9.662 1.00 43.41 107 SER A CA 1
ATOM 844 C C . SER A 1 107 ? 27.759 4.146 -9.240 1.00 43.41 107 SER A C 1
ATOM 846 O O . SER A 1 107 ? 26.699 3.788 -9.749 1.00 43.41 107 SER A O 1
ATOM 848 N N . LEU A 1 108 ? 27.825 5.101 -8.307 1.00 40.31 108 LEU A N 1
ATOM 849 C CA . LEU A 1 108 ? 26.646 5.794 -7.792 1.00 40.31 108 LEU A CA 1
ATOM 850 C C . LEU A 1 108 ? 26.197 6.895 -8.765 1.00 40.31 108 LEU A C 1
ATOM 852 O O . LEU A 1 108 ? 25.018 6.960 -9.099 1.00 40.31 108 LEU A O 1
ATOM 856 N N . GLU A 1 109 ? 27.128 7.700 -9.289 1.00 36.78 109 GLU A N 1
ATOM 857 C CA . GLU A 1 109 ? 26.809 8.791 -10.225 1.00 36.78 109 GLU A CA 1
ATOM 858 C C . GLU A 1 109 ? 26.161 8.301 -11.529 1.00 36.78 109 GLU A C 1
ATOM 860 O O . GLU A 1 109 ? 25.182 8.892 -11.976 1.00 36.78 109 GLU A O 1
ATOM 865 N N . MET A 1 110 ? 26.612 7.179 -12.109 1.00 39.19 110 MET A N 1
ATOM 866 C CA . MET A 1 110 ? 25.981 6.622 -13.321 1.00 39.19 110 MET A CA 1
ATOM 867 C C . MET A 1 110 ? 24.547 6.113 -13.095 1.00 39.19 110 MET A C 1
ATOM 869 O O . MET A 1 110 ? 23.753 6.086 -14.032 1.00 39.19 110 MET A O 1
ATOM 873 N N . VAL A 1 111 ? 24.199 5.712 -11.868 1.00 44.28 111 VAL A N 1
ATOM 874 C CA . VAL A 1 111 ? 22.832 5.300 -11.501 1.00 44.28 111 VAL A CA 1
ATOM 875 C C . VAL A 1 111 ? 21.934 6.522 -11.320 1.00 44.28 111 VAL A C 1
ATOM 877 O O . VAL A 1 111 ? 20.755 6.465 -11.669 1.00 44.28 111 VAL A O 1
ATOM 880 N N . PHE A 1 112 ? 22.486 7.626 -10.810 1.00 43.97 112 PHE A N 1
ATOM 881 C CA . PHE A 1 112 ? 21.758 8.883 -10.650 1.00 43.97 112 PHE A CA 1
ATOM 882 C C . PHE A 1 112 ? 21.494 9.585 -11.987 1.00 43.97 112 PHE A C 1
ATOM 884 O O . PHE A 1 112 ? 20.387 10.069 -12.184 1.00 43.97 112 PHE A O 1
ATOM 891 N N . MET A 1 113 ? 22.420 9.522 -12.949 1.00 39.62 113 MET A N 1
ATOM 892 C CA . MET A 1 113 ? 22.255 10.091 -14.302 1.00 39.62 113 MET A CA 1
ATOM 893 C C . MET A 1 113 ? 21.169 9.413 -15.168 1.00 39.62 113 MET A C 1
ATOM 895 O O . MET A 1 113 ? 20.908 9.868 -16.274 1.00 39.62 113 MET A O 1
ATOM 899 N N . LEU A 1 114 ? 20.547 8.318 -14.707 1.00 49.25 114 LEU A N 1
ATOM 900 C CA . LEU A 1 114 ? 19.501 7.577 -15.436 1.00 49.25 114 LEU A CA 1
ATOM 901 C C . LEU A 1 114 ? 18.109 7.751 -14.811 1.00 49.25 114 LEU A C 1
ATOM 903 O O . LEU A 1 114 ? 17.231 6.893 -14.941 1.00 49.25 114 LEU A O 1
ATOM 907 N N . TYR A 1 115 ? 17.919 8.816 -14.048 1.00 55.12 115 TYR A N 1
ATOM 908 C CA . TYR A 1 115 ? 16.623 9.164 -13.509 1.00 55.12 115 TYR A CA 1
ATOM 909 C C . TYR A 1 115 ? 16.065 10.358 -14.265 1.00 55.12 115 TYR A C 1
ATOM 911 O O . TYR A 1 115 ? 16.418 11.493 -13.974 1.00 55.12 115 TYR A O 1
ATOM 919 N N . ASP A 1 116 ? 15.091 10.104 -15.137 1.00 48.06 116 ASP A N 1
ATOM 920 C CA . ASP A 1 116 ? 14.416 11.142 -15.928 1.00 48.06 116 ASP A CA 1
ATOM 921 C C . ASP A 1 116 ? 13.833 12.275 -15.051 1.00 48.06 116 ASP A C 1
ATOM 923 O O . ASP A 1 116 ? 13.657 13.398 -15.502 1.00 48.06 116 ASP A O 1
ATOM 927 N N . HIS A 1 117 ? 13.559 12.023 -13.764 1.00 61.97 117 HIS A N 1
ATOM 928 C CA . HIS A 1 117 ? 13.072 13.052 -12.836 1.00 61.97 117 HIS A CA 1
ATOM 929 C C . HIS A 1 117 ? 14.128 14.098 -12.422 1.00 61.97 117 HIS A C 1
ATOM 931 O O . HIS A 1 117 ? 13.760 15.082 -11.783 1.00 61.97 117 HIS A O 1
ATOM 937 N N . LEU A 1 118 ? 15.407 13.889 -12.753 1.00 57.25 118 LEU A N 1
ATOM 938 C CA . LEU A 1 118 ? 16.460 14.905 -12.645 1.00 57.25 118 LEU A CA 1
ATOM 939 C C . LEU A 1 118 ? 16.539 15.772 -13.912 1.00 57.25 118 LEU A C 1
ATOM 941 O O . LEU A 1 118 ? 16.891 16.944 -13.817 1.00 57.25 118 LEU A O 1
ATOM 945 N N . ASP A 1 119 ? 16.142 15.224 -15.064 1.00 53.06 119 ASP A N 1
ATOM 946 C CA . ASP A 1 119 ? 16.143 15.926 -16.353 1.00 53.06 119 ASP A CA 1
ATOM 947 C C . ASP A 1 119 ? 14.902 16.817 -16.553 1.00 53.06 119 ASP A C 1
ATOM 949 O O . ASP A 1 119 ? 14.949 17.784 -17.314 1.00 53.06 119 ASP A O 1
ATOM 953 N N . PHE A 1 120 ? 13.794 16.535 -15.851 1.00 51.06 120 PHE A N 1
ATOM 954 C CA . PHE A 1 120 ? 12.560 17.333 -15.894 1.00 51.06 120 PHE A CA 1
ATOM 955 C C . PHE A 1 120 ? 12.362 18.179 -14.618 1.00 51.06 120 PHE A C 1
ATOM 957 O O . PHE A 1 120 ? 11.709 17.726 -13.668 1.00 51.06 120 PHE A O 1
ATOM 964 N N . PRO A 1 121 ? 12.868 19.429 -14.574 1.00 44.84 121 PRO A N 1
ATOM 965 C CA . PRO A 1 121 ? 12.635 20.333 -13.451 1.00 44.84 121 PRO A CA 1
ATOM 966 C C . PRO A 1 121 ? 11.154 20.742 -13.393 1.00 44.84 121 PRO A C 1
ATOM 968 O O . PRO A 1 121 ? 10.606 21.264 -14.361 1.00 44.84 121 PRO A O 1
ATOM 971 N N . GLY A 1 122 ? 10.493 20.502 -12.255 1.00 55.88 122 GLY A N 1
ATOM 972 C CA . GLY A 1 122 ? 9.091 20.890 -12.015 1.00 55.88 122 GLY A CA 1
ATOM 973 C C . GLY A 1 122 ? 8.158 19.755 -11.580 1.00 55.88 122 GLY A C 1
ATOM 974 O O . GLY A 1 122 ? 7.004 20.011 -11.240 1.00 55.88 122 GLY A O 1
ATOM 975 N N . VAL A 1 123 ? 8.629 18.505 -11.548 1.00 60.66 123 VAL A N 1
ATOM 976 C CA . VAL A 1 123 ? 7.828 17.381 -11.041 1.00 60.66 123 VAL A CA 1
ATOM 977 C C . VAL A 1 123 ? 7.749 17.451 -9.515 1.00 60.66 123 VAL A C 1
ATOM 979 O O . VAL A 1 123 ? 8.763 17.341 -8.827 1.00 60.66 123 VAL A O 1
ATOM 982 N N . VAL A 1 124 ? 6.535 17.597 -8.976 1.00 67.88 124 VAL A N 1
ATOM 983 C CA . VAL A 1 124 ? 6.296 17.547 -7.526 1.00 67.88 124 VAL A CA 1
ATOM 984 C C . VAL A 1 124 ? 6.787 16.196 -6.989 1.00 67.88 124 VAL A C 1
ATOM 986 O O . VAL A 1 124 ? 6.377 15.153 -7.518 1.00 67.88 124 VAL A O 1
ATOM 989 N N . PRO A 1 125 ? 7.643 16.165 -5.950 1.00 72.75 125 PRO A N 1
ATOM 990 C CA . PRO A 1 125 ? 8.231 14.919 -5.507 1.00 72.75 125 PRO A CA 1
ATOM 991 C C . PRO A 1 125 ? 7.167 13.948 -4.992 1.00 72.75 125 PRO A C 1
ATOM 993 O O . PRO A 1 125 ? 6.144 14.312 -4.411 1.00 72.75 125 PRO A O 1
ATOM 996 N N . ARG A 1 126 ? 7.417 12.665 -5.241 1.00 77.38 126 ARG A N 1
ATOM 997 C CA . ARG A 1 126 ? 6.616 11.532 -4.773 1.00 77.38 126 ARG A CA 1
ATOM 998 C C . ARG A 1 126 ? 7.558 10.517 -4.159 1.00 77.38 126 ARG A C 1
ATOM 1000 O O . ARG A 1 126 ? 8.654 10.320 -4.698 1.00 77.38 126 ARG A O 1
ATOM 1007 N N . THR A 1 127 ? 7.124 9.873 -3.079 1.00 82.44 127 THR A N 1
ATOM 1008 C CA . THR A 1 127 ? 7.955 8.899 -2.365 1.00 82.44 127 THR A CA 1
ATOM 1009 C C . THR A 1 127 ? 8.356 7.706 -3.243 1.00 82.44 127 THR A C 1
ATOM 1011 O O . THR A 1 127 ? 7.598 7.231 -4.094 1.00 82.44 127 THR A O 1
ATOM 1014 N N . PHE A 1 128 ? 9.561 7.199 -3.013 1.00 80.12 128 PHE A N 1
ATOM 1015 C CA . PHE A 1 128 ? 10.139 6.009 -3.625 1.00 80.12 128 PHE A CA 1
ATOM 1016 C C . PHE A 1 128 ? 9.909 4.749 -2.790 1.00 80.12 128 PHE A C 1
ATOM 1018 O O . PHE A 1 128 ? 10.095 3.649 -3.315 1.00 80.12 128 PHE A O 1
ATOM 1025 N N . ILE A 1 129 ? 9.468 4.874 -1.529 1.00 83.19 129 ILE A N 1
ATOM 1026 C CA . ILE A 1 129 ? 9.255 3.732 -0.617 1.00 83.19 129 ILE A CA 1
ATOM 1027 C C . ILE A 1 129 ? 8.383 2.667 -1.283 1.00 83.19 129 ILE A C 1
ATOM 1029 O O . ILE A 1 129 ? 8.694 1.477 -1.268 1.00 83.19 129 ILE A O 1
ATOM 1033 N N . GLY A 1 130 ? 7.303 3.111 -1.919 1.00 81.12 130 GLY A N 1
ATOM 1034 C CA . GLY A 1 130 ? 6.373 2.237 -2.608 1.00 81.12 130 GLY A CA 1
ATOM 1035 C C . GLY A 1 130 ? 6.995 1.427 -3.743 1.00 81.12 130 GLY A C 1
ATOM 1036 O O . GLY A 1 130 ? 6.829 0.209 -3.813 1.00 81.12 130 GLY A O 1
ATOM 1037 N N . ALA A 1 131 ? 7.749 2.102 -4.609 1.00 79.06 131 ALA A N 1
ATOM 1038 C CA . ALA A 1 131 ? 8.450 1.471 -5.721 1.00 79.06 131 ALA A CA 1
ATOM 1039 C C . ALA A 1 131 ? 9.515 0.478 -5.226 1.00 79.06 131 ALA A C 1
ATOM 1041 O O . ALA A 1 131 ? 9.662 -0.613 -5.777 1.00 79.06 131 ALA A O 1
ATOM 1042 N N . PHE A 1 132 ? 10.217 0.819 -4.143 1.00 79.88 132 PHE A N 1
ATOM 1043 C CA . PHE A 1 132 ? 11.224 -0.049 -3.541 1.00 79.88 132 PHE A CA 1
ATOM 1044 C C . PHE A 1 132 ? 10.620 -1.358 -3.013 1.00 79.88 132 PHE A C 1
ATOM 1046 O O . PHE A 1 132 ? 11.129 -2.438 -3.312 1.00 79.88 132 PHE A O 1
ATOM 1053 N N . LEU A 1 133 ? 9.486 -1.283 -2.308 1.00 84.25 133 LEU A N 1
ATOM 1054 C CA . LEU A 1 133 ? 8.781 -2.466 -1.799 1.00 84.25 133 LEU A CA 1
ATOM 1055 C C . LEU A 1 133 ? 8.351 -3.415 -2.924 1.00 84.25 133 LEU A C 1
ATOM 1057 O O . LEU A 1 133 ? 8.575 -4.623 -2.838 1.00 84.25 133 LEU A O 1
ATOM 1061 N N . VAL A 1 134 ? 7.769 -2.877 -3.999 1.00 82.31 134 VAL A N 1
ATOM 1062 C CA . VAL A 1 134 ? 7.343 -3.687 -5.151 1.00 82.31 134 VAL A CA 1
ATOM 1063 C C . VAL A 1 134 ? 8.554 -4.283 -5.874 1.00 82.31 134 VAL A C 1
ATOM 1065 O O . VAL A 1 134 ? 8.518 -5.449 -6.266 1.00 82.31 134 VAL A O 1
ATOM 1068 N N . SER A 1 135 ? 9.645 -3.523 -6.007 1.00 75.62 135 SER A N 1
ATOM 1069 C CA . SER A 1 135 ? 10.886 -3.995 -6.630 1.00 75.62 135 SER A CA 1
ATOM 1070 C C . SER A 1 135 ? 11.495 -5.179 -5.883 1.00 75.62 135 SER A C 1
ATOM 1072 O O . SER A 1 135 ? 11.840 -6.176 -6.516 1.00 75.62 135 SER A O 1
ATOM 1074 N N . ILE A 1 136 ? 11.548 -5.136 -4.546 1.00 82.75 136 ILE A N 1
ATOM 1075 C CA . ILE A 1 136 ? 12.041 -6.258 -3.729 1.00 82.75 136 ILE A CA 1
ATOM 1076 C C . ILE A 1 136 ? 11.236 -7.528 -4.014 1.00 82.75 136 ILE A C 1
ATOM 1078 O O . ILE A 1 136 ? 11.815 -8.599 -4.193 1.00 82.75 136 ILE A O 1
ATOM 1082 N N . ILE A 1 137 ? 9.911 -7.416 -4.103 1.00 83.25 137 ILE A N 1
ATOM 1083 C CA . ILE A 1 137 ? 9.028 -8.564 -4.341 1.00 83.25 137 ILE A CA 1
ATOM 1084 C C . ILE A 1 137 ? 9.169 -9.088 -5.777 1.00 83.25 137 ILE A C 1
ATOM 1086 O O . ILE A 1 137 ? 9.164 -10.298 -5.993 1.00 83.25 137 ILE A O 1
ATOM 1090 N N . ALA A 1 138 ? 9.336 -8.202 -6.761 1.00 82.88 138 ALA A N 1
ATOM 1091 C CA . ALA A 1 138 ? 9.521 -8.577 -8.163 1.00 82.88 138 ALA A CA 1
ATOM 1092 C C . ALA A 1 138 ? 10.940 -9.097 -8.475 1.00 82.88 138 ALA A C 1
ATOM 1094 O O . ALA A 1 138 ? 11.135 -9.815 -9.458 1.00 82.88 138 ALA A O 1
ATOM 1095 N N . SER A 1 139 ? 11.923 -8.769 -7.631 1.00 77.81 139 SER A N 1
ATOM 1096 C CA . SER A 1 139 ? 13.350 -9.046 -7.817 1.00 77.81 139 SER A CA 1
ATOM 1097 C C . SER A 1 139 ? 13.705 -10.488 -8.229 1.00 77.81 139 SER A C 1
ATOM 1099 O O . SER A 1 139 ? 14.427 -10.641 -9.218 1.00 77.81 139 SER A O 1
ATOM 1101 N N . PRO A 1 140 ? 13.196 -11.573 -7.602 1.00 83.81 140 PRO A N 1
ATOM 1102 C CA . PRO A 1 140 ? 13.563 -12.927 -8.020 1.00 83.81 140 PRO A CA 1
ATOM 1103 C C . PRO A 1 140 ? 13.108 -13.238 -9.451 1.00 83.81 140 PRO A C 1
ATOM 1105 O O . PRO A 1 140 ? 13.842 -13.861 -10.214 1.00 83.81 140 PRO A O 1
ATOM 1108 N N . VAL A 1 141 ? 11.923 -12.764 -9.842 1.00 83.12 141 VAL A N 1
ATOM 1109 C CA . VAL A 1 141 ? 11.358 -13.006 -11.176 1.00 83.12 141 VAL A CA 1
ATOM 1110 C C . VAL A 1 141 ? 12.113 -12.196 -12.226 1.00 83.12 141 VAL A C 1
ATOM 1112 O O . VAL A 1 141 ? 12.473 -12.723 -13.278 1.00 83.12 141 VAL A O 1
ATOM 1115 N N . VAL A 1 142 ? 12.427 -10.933 -11.929 1.00 79.25 142 VAL A N 1
ATOM 1116 C CA . VAL A 1 142 ? 13.188 -10.072 -12.846 1.00 79.25 142 VAL A CA 1
ATOM 1117 C C . VAL A 1 142 ? 14.624 -10.586 -13.032 1.00 79.25 142 VAL A C 1
ATOM 1119 O O . VAL A 1 142 ? 15.150 -10.504 -14.142 1.00 79.25 142 VAL A O 1
ATOM 1122 N N . ALA A 1 143 ? 15.243 -11.189 -12.006 1.00 74.56 143 ALA A N 1
ATOM 1123 C CA . ALA A 1 143 ? 16.548 -11.858 -12.132 1.00 74.56 143 ALA A CA 1
ATOM 1124 C C . ALA A 1 143 ? 16.512 -12.972 -13.181 1.00 74.56 143 ALA A C 1
ATOM 1126 O O . ALA A 1 143 ? 17.401 -13.047 -14.029 1.00 74.56 143 ALA A O 1
ATOM 1127 N N . VAL A 1 144 ? 15.480 -13.819 -13.135 1.00 80.50 144 VAL A N 1
ATOM 1128 C CA . VAL A 1 144 ? 15.307 -14.925 -14.085 1.00 80.50 144 VAL A CA 1
ATOM 1129 C C . VAL A 1 144 ? 15.088 -14.390 -15.500 1.00 80.50 144 VAL A C 1
ATOM 1131 O O . VAL A 1 144 ? 15.747 -14.845 -16.429 1.00 80.50 144 VAL A O 1
ATOM 1134 N N . ILE A 1 145 ? 14.234 -13.378 -15.673 1.00 78.94 145 ILE A N 1
ATOM 1135 C CA . ILE A 1 145 ? 13.975 -12.747 -16.982 1.00 78.94 145 ILE A CA 1
ATOM 1136 C C . ILE A 1 145 ? 15.267 -12.180 -17.584 1.00 78.94 145 ILE A C 1
ATOM 1138 O O . ILE A 1 145 ? 15.546 -12.385 -18.767 1.00 78.94 145 ILE A O 1
ATOM 1142 N N . HIS A 1 146 ? 16.084 -11.512 -16.765 1.00 75.31 146 HIS A N 1
ATOM 1143 C CA . HIS A 1 146 ? 17.367 -10.973 -17.205 1.00 75.31 146 HIS A CA 1
ATOM 1144 C C . HIS A 1 146 ? 18.375 -12.080 -17.536 1.00 75.31 146 HIS A C 1
ATOM 1146 O O . HIS A 1 146 ? 19.120 -11.966 -18.506 1.00 75.31 146 HIS A O 1
ATOM 1152 N N . TYR A 1 147 ? 18.408 -13.162 -16.753 1.00 77.25 147 TYR A N 1
ATOM 1153 C CA . TYR A 1 147 ? 19.252 -14.323 -17.043 1.00 77.25 147 TYR A CA 1
ATOM 1154 C C . TYR A 1 147 ? 18.895 -14.964 -18.393 1.00 77.25 147 TYR A C 1
ATOM 1156 O O . TYR A 1 147 ? 19.779 -15.347 -19.157 1.00 77.25 147 TYR A O 1
ATOM 1164 N N . LEU A 1 148 ? 17.604 -15.002 -18.722 1.00 81.62 148 LEU A N 1
ATOM 1165 C CA . LEU A 1 148 ? 17.088 -15.526 -19.985 1.00 81.62 148 LEU A CA 1
ATOM 1166 C C . LEU A 1 148 ? 17.216 -14.543 -21.167 1.00 81.62 148 LEU A C 1
ATOM 1168 O O . LEU A 1 148 ? 16.785 -14.875 -22.266 1.00 81.62 148 LEU A O 1
ATOM 1172 N N . HIS A 1 149 ? 17.812 -13.357 -20.970 1.00 81.25 149 HIS A N 1
ATOM 1173 C CA . HIS A 1 149 ? 17.997 -12.313 -21.995 1.00 81.25 149 HIS A CA 1
ATOM 1174 C C . HIS A 1 149 ? 16.695 -11.893 -22.703 1.00 81.25 149 HIS A C 1
ATOM 1176 O O . HIS A 1 149 ? 16.682 -11.510 -23.873 1.00 81.25 149 HIS A O 1
ATOM 1182 N N . VAL A 1 150 ? 15.581 -11.954 -21.975 1.00 78.06 150 VAL A N 1
ATOM 1183 C CA . VAL A 1 150 ? 14.244 -11.624 -22.475 1.00 78.06 150 VAL A CA 1
ATOM 1184 C C . VAL A 1 150 ? 14.060 -10.088 -22.516 1.00 78.06 150 VAL A C 1
ATOM 1186 O O . VAL A 1 150 ? 14.644 -9.380 -21.689 1.00 78.06 150 VAL A O 1
ATOM 1189 N N . PRO A 1 151 ? 13.261 -9.524 -23.450 1.00 77.75 151 PRO A N 1
ATOM 1190 C CA . PRO A 1 151 ? 13.103 -8.073 -23.588 1.00 77.75 151 PRO A CA 1
ATOM 1191 C C . PRO A 1 151 ? 12.591 -7.376 -22.315 1.00 77.75 151 PRO A C 1
ATOM 1193 O O . PRO A 1 151 ? 11.796 -7.931 -21.555 1.00 77.75 151 PRO A O 1
ATOM 1196 N N . LYS A 1 152 ? 12.960 -6.098 -22.127 1.00 72.19 152 LYS A N 1
ATOM 1197 C CA . LYS A 1 152 ? 12.627 -5.292 -20.928 1.00 72.19 152 LYS A CA 1
ATOM 1198 C C . LYS A 1 152 ? 11.124 -5.210 -20.602 1.00 72.19 152 LYS A C 1
ATOM 1200 O O . LYS A 1 152 ? 10.770 -5.011 -19.441 1.00 72.19 152 LYS A O 1
ATOM 1205 N N . ILE A 1 153 ? 10.247 -5.399 -21.592 1.00 75.19 153 ILE A N 1
ATOM 1206 C CA . ILE A 1 153 ? 8.783 -5.403 -21.418 1.00 75.19 153 ILE A CA 1
ATOM 1207 C C . ILE A 1 153 ? 8.311 -6.471 -20.417 1.00 75.19 153 ILE A C 1
ATOM 1209 O O . ILE A 1 153 ? 7.370 -6.242 -19.661 1.00 75.19 153 ILE A O 1
ATOM 1213 N N . TYR A 1 154 ? 8.995 -7.615 -20.345 1.00 80.38 154 TYR A N 1
ATOM 1214 C CA . TYR A 1 154 ? 8.624 -8.703 -19.440 1.00 80.38 154 TYR A CA 1
ATOM 1215 C C . TYR A 1 154 ? 8.986 -8.388 -17.988 1.00 80.38 154 TYR A C 1
ATOM 1217 O O . TYR A 1 154 ? 8.250 -8.753 -17.076 1.00 80.38 154 TYR A O 1
ATOM 1225 N N . SER A 1 155 ? 10.069 -7.642 -17.761 1.00 78.06 155 SER A N 1
ATOM 1226 C CA . SER A 1 155 ? 10.415 -7.134 -16.432 1.00 78.06 155 SER A CA 1
ATOM 1227 C C . SER A 1 155 ? 9.382 -6.119 -15.932 1.00 78.06 155 SER A C 1
ATOM 1229 O O . SER A 1 155 ? 8.997 -6.167 -14.765 1.00 78.06 155 SER A O 1
ATOM 1231 N N . LEU A 1 156 ? 8.873 -5.250 -16.817 1.00 79.88 156 LEU A N 1
ATOM 1232 C CA . LEU A 1 156 ? 7.742 -4.367 -16.511 1.00 79.88 156 LEU A CA 1
ATOM 1233 C C . LEU A 1 156 ? 6.494 -5.182 -16.141 1.00 79.88 156 LEU A C 1
ATOM 1235 O O . LEU A 1 156 ? 5.864 -4.915 -15.117 1.00 79.88 156 LEU A O 1
ATOM 1239 N N . LEU A 1 157 ? 6.159 -6.199 -16.939 1.00 84.38 157 LEU A N 1
ATOM 1240 C CA . LEU A 1 157 ? 5.022 -7.079 -16.673 1.00 84.38 157 LEU A CA 1
ATOM 1241 C C . LEU A 1 157 ? 5.160 -7.781 -15.313 1.00 84.38 157 LEU A C 1
ATOM 1243 O O . LEU A 1 157 ? 4.194 -7.837 -14.559 1.00 84.38 157 LEU A O 1
ATOM 1247 N N . ALA A 1 158 ? 6.362 -8.245 -14.961 1.00 84.94 158 ALA A N 1
ATOM 1248 C CA . ALA A 1 158 ? 6.643 -8.892 -13.680 1.00 84.94 158 ALA A CA 1
ATOM 1249 C C . ALA A 1 158 ? 6.443 -7.950 -12.480 1.00 84.94 158 ALA A C 1
ATOM 1251 O O . ALA A 1 158 ? 5.804 -8.334 -11.501 1.00 84.94 158 ALA A O 1
ATOM 1252 N N . VAL A 1 159 ? 6.924 -6.704 -12.559 1.00 84.50 159 VAL A N 1
ATOM 1253 C CA . VAL A 1 159 ? 6.699 -5.686 -11.512 1.00 84.50 159 VAL A CA 1
ATOM 1254 C C . VAL A 1 159 ? 5.205 -5.388 -11.354 1.00 84.50 159 VAL A C 1
ATOM 1256 O O . VAL A 1 159 ? 4.695 -5.319 -10.235 1.00 84.50 159 VAL A O 1
ATOM 1259 N N . ARG A 1 160 ? 4.477 -5.263 -12.469 1.00 87.31 160 ARG A N 1
ATOM 1260 C CA . ARG A 1 160 ? 3.029 -5.010 -12.464 1.00 87.31 160 ARG A CA 1
ATOM 1261 C C . ARG A 1 160 ? 2.223 -6.201 -11.935 1.00 87.31 160 ARG A C 1
ATOM 1263 O O . ARG A 1 160 ? 1.257 -5.992 -11.203 1.00 87.31 160 ARG A O 1
ATOM 1270 N N . LEU A 1 161 ? 2.639 -7.433 -12.239 1.00 89.00 161 LEU A N 1
ATOM 1271 C CA . LEU A 1 161 ? 2.076 -8.657 -11.657 1.00 89.00 161 LEU A CA 1
ATOM 1272 C C . LEU A 1 161 ? 2.301 -8.717 -10.150 1.00 89.00 161 LEU A C 1
ATOM 1274 O O . LEU A 1 161 ? 1.365 -9.015 -9.414 1.00 89.00 161 LEU A O 1
ATOM 1278 N N . ALA A 1 162 ? 3.513 -8.404 -9.684 1.00 89.12 162 ALA A N 1
ATOM 1279 C CA . ALA A 1 162 ? 3.824 -8.367 -8.259 1.00 89.12 162 ALA A CA 1
ATOM 1280 C C . ALA A 1 162 ? 2.928 -7.360 -7.524 1.00 89.12 162 ALA A C 1
ATOM 1282 O O . ALA A 1 162 ? 2.349 -7.691 -6.490 1.00 89.12 162 ALA A O 1
ATOM 1283 N N . LEU A 1 163 ? 2.741 -6.163 -8.087 1.00 89.25 163 LEU A N 1
ATOM 1284 C CA . LEU A 1 163 ? 1.830 -5.167 -7.525 1.00 89.25 163 LEU A CA 1
ATOM 1285 C C . LEU A 1 163 ? 0.373 -5.651 -7.512 1.00 89.25 163 LEU A C 1
ATOM 1287 O O . LEU A 1 163 ? -0.277 -5.584 -6.470 1.00 89.25 163 LEU A O 1
ATOM 1291 N N . GLY A 1 164 ? -0.118 -6.190 -8.632 1.00 91.12 164 GLY A N 1
ATOM 1292 C CA . GLY A 1 164 ? -1.472 -6.743 -8.721 1.00 91.12 164 GLY A CA 1
ATOM 1293 C C . GLY A 1 164 ? -1.707 -7.858 -7.702 1.00 91.12 164 GLY A C 1
ATOM 1294 O O . GLY A 1 164 ? -2.750 -7.897 -7.052 1.00 91.12 164 GLY A O 1
ATOM 1295 N N . PHE A 1 165 ? -0.709 -8.714 -7.481 1.00 91.19 165 PHE A N 1
ATOM 1296 C CA . PHE A 1 165 ? -0.755 -9.755 -6.459 1.00 91.19 165 PHE A CA 1
ATOM 1297 C C . PHE A 1 165 ? -0.861 -9.179 -5.040 1.00 91.19 165 PHE A C 1
ATOM 1299 O O . PHE A 1 165 ? -1.680 -9.653 -4.254 1.00 91.19 165 PHE A O 1
ATOM 1306 N N . ILE A 1 166 ? -0.096 -8.133 -4.709 1.00 91.56 166 ILE A N 1
ATOM 1307 C CA . ILE A 1 166 ? -0.185 -7.452 -3.403 1.00 91.56 166 ILE A CA 1
ATOM 1308 C C . ILE A 1 166 ? -1.587 -6.858 -3.200 1.00 91.56 166 ILE A C 1
ATOM 1310 O O . ILE A 1 166 ? -2.186 -7.035 -2.136 1.00 91.56 166 ILE A O 1
ATOM 1314 N N . VAL A 1 167 ? -2.142 -6.195 -4.219 1.00 92.88 167 VAL A N 1
ATOM 1315 C CA . VAL A 1 167 ? -3.497 -5.622 -4.155 1.00 92.88 167 VAL A CA 1
ATOM 1316 C C . VAL A 1 167 ? -4.532 -6.721 -3.925 1.00 92.88 167 VAL A C 1
ATOM 1318 O O . VAL A 1 167 ? -5.320 -6.625 -2.986 1.00 92.88 167 VAL A O 1
ATOM 1321 N N . LEU A 1 168 ? -4.498 -7.798 -4.713 1.00 93.25 168 LEU A N 1
ATOM 1322 C CA . LEU A 1 168 ? -5.420 -8.928 -4.564 1.00 93.25 168 LEU A CA 1
ATOM 1323 C C . LEU A 1 168 ? -5.287 -9.610 -3.197 1.00 93.25 168 LEU A C 1
ATOM 1325 O O . LEU A 1 168 ? -6.296 -9.971 -2.596 1.00 93.25 168 LEU A O 1
ATOM 1329 N N . LEU A 1 169 ? -4.069 -9.737 -2.663 1.00 92.75 169 LEU A N 1
ATOM 1330 C CA . LEU A 1 169 ? -3.835 -10.299 -1.334 1.00 92.75 169 LEU A CA 1
ATOM 1331 C C . LEU A 1 169 ? -4.459 -9.433 -0.235 1.00 92.75 169 LEU A C 1
ATOM 1333 O O . LEU A 1 169 ? -5.168 -9.950 0.628 1.00 92.75 169 LEU A O 1
ATOM 1337 N N . THR A 1 170 ? -4.224 -8.120 -0.254 1.00 93.25 170 THR A N 1
ATOM 1338 C CA . THR A 1 170 ? -4.814 -7.213 0.749 1.00 93.25 170 THR A CA 1
ATOM 1339 C C . THR A 1 170 ? -6.337 -7.161 0.641 1.00 93.25 170 THR A C 1
ATOM 1341 O O . THR A 1 170 ? -7.030 -7.183 1.659 1.00 93.25 170 THR A O 1
ATOM 1344 N N . LEU A 1 171 ? -6.869 -7.200 -0.580 1.00 93.19 171 LEU A N 1
ATOM 1345 C CA . LEU A 1 171 ? -8.301 -7.260 -0.850 1.00 93.19 171 LEU A CA 1
ATOM 1346 C C . LEU A 1 171 ? -8.926 -8.576 -0.370 1.00 93.19 171 LEU A C 1
ATOM 1348 O O . LEU A 1 171 ? -10.004 -8.563 0.223 1.00 93.19 171 LEU A O 1
ATOM 1352 N N . ARG A 1 172 ? -8.231 -9.707 -0.541 1.00 93.06 172 ARG A N 1
ATOM 1353 C CA . ARG A 1 172 ? -8.625 -11.007 0.024 1.00 93.06 172 ARG A CA 1
ATOM 1354 C C . ARG A 1 172 ? -8.679 -10.956 1.546 1.00 93.06 172 ARG A C 1
ATOM 1356 O O . ARG A 1 172 ? -9.645 -11.448 2.125 1.00 93.06 172 ARG A O 1
ATOM 1363 N N . LEU A 1 173 ? -7.664 -10.385 2.197 1.00 91.88 173 LEU A N 1
ATOM 1364 C CA . LEU A 1 173 ? -7.638 -10.256 3.657 1.00 91.88 173 LEU A CA 1
ATOM 1365 C C . LEU A 1 173 ? -8.825 -9.428 4.153 1.00 91.88 173 LEU A C 1
ATOM 1367 O O . LEU A 1 173 ? -9.508 -9.850 5.082 1.00 91.88 173 LEU A O 1
ATOM 1371 N N . PHE A 1 174 ? -9.131 -8.315 3.489 1.00 94.06 174 PHE A N 1
ATOM 1372 C CA . PHE A 1 174 ? -10.303 -7.509 3.815 1.00 94.06 174 PHE A CA 1
ATOM 1373 C C . PHE A 1 174 ? -11.621 -8.272 3.589 1.00 94.06 174 PHE A C 1
ATOM 1375 O O . PHE A 1 174 ? -12.433 -8.377 4.511 1.00 94.06 174 PHE A O 1
ATOM 1382 N N . ARG A 1 175 ? -11.797 -8.899 2.418 1.00 93.56 175 ARG A N 1
ATOM 1383 C CA . ARG A 1 175 ? -12.961 -9.741 2.070 1.00 93.56 175 ARG A CA 1
ATOM 1384 C C . ARG A 1 175 ? -13.208 -10.842 3.103 1.00 93.56 175 ARG A C 1
ATOM 1386 O O . ARG A 1 175 ? -14.345 -11.088 3.500 1.00 93.56 175 ARG A O 1
ATOM 1393 N N . LEU A 1 176 ? -12.143 -11.485 3.577 1.00 91.38 176 LEU A N 1
ATOM 1394 C CA . LEU A 1 176 ? -12.208 -12.504 4.623 1.00 91.38 176 LEU A CA 1
ATOM 1395 C C . LEU A 1 176 ? -12.791 -11.969 5.931 1.00 91.38 176 LEU A C 1
ATOM 1397 O O . LEU A 1 176 ? -13.612 -12.642 6.554 1.00 91.38 176 LEU A O 1
ATOM 1401 N N . GLN A 1 177 ? -12.404 -10.762 6.344 1.00 92.75 177 GLN A N 1
ATOM 1402 C CA . GLN A 1 177 ? -12.972 -10.157 7.549 1.00 92.75 177 GLN A CA 1
ATOM 1403 C C . GLN A 1 177 ? -14.418 -9.711 7.339 1.00 92.75 177 GLN A C 1
ATOM 1405 O O . GLN A 1 177 ? -15.229 -9.868 8.248 1.00 92.75 177 GLN A O 1
ATOM 1410 N N . VAL A 1 178 ? -14.777 -9.247 6.137 1.00 93.44 178 VAL A N 1
ATOM 1411 C CA . VAL A 1 178 ? -16.179 -8.968 5.773 1.00 93.44 178 VAL A CA 1
ATOM 1412 C C . VAL A 1 178 ? -17.026 -10.233 5.920 1.00 93.44 178 VAL A C 1
ATOM 1414 O O . VAL A 1 178 ? -18.063 -10.195 6.580 1.00 93.44 178 VAL A O 1
ATOM 1417 N N . LYS A 1 179 ? -16.557 -11.377 5.400 1.00 92.50 179 LYS A N 1
ATOM 1418 C CA . LYS A 1 179 ? -17.237 -12.675 5.558 1.00 92.50 179 LYS A CA 1
ATOM 1419 C C . LYS A 1 179 ? -17.418 -13.054 7.024 1.00 92.50 179 LYS A C 1
ATOM 1421 O O . LYS A 1 179 ? -18.483 -13.530 7.402 1.00 92.50 179 LYS A O 1
ATOM 1426 N N . ARG A 1 180 ? -16.381 -12.864 7.844 1.00 90.81 180 ARG A N 1
ATOM 1427 C CA . ARG A 1 180 ? -16.413 -13.209 9.274 1.00 90.81 180 ARG A CA 1
ATOM 1428 C C . ARG A 1 180 ? -17.365 -12.314 10.066 1.00 90.81 180 ARG A C 1
ATOM 1430 O O . ARG A 1 180 ? -18.064 -12.821 10.933 1.00 90.81 180 ARG A O 1
ATOM 1437 N N . LYS A 1 181 ? -17.413 -11.015 9.759 1.00 92.94 181 LYS A N 1
ATOM 1438 C CA . LYS A 1 181 ? -18.217 -10.030 10.499 1.00 92.94 181 LYS A CA 1
ATOM 1439 C C . LYS A 1 181 ? -19.675 -9.958 10.033 1.00 92.94 181 LYS A C 1
ATOM 1441 O O . LYS A 1 181 ? -20.560 -9.795 10.863 1.00 92.94 181 LYS A O 1
ATOM 1446 N N . PHE A 1 182 ? -19.928 -10.091 8.730 1.00 93.00 182 PHE A N 1
ATOM 1447 C CA . PHE A 1 182 ? -21.247 -9.870 8.117 1.00 93.00 182 PHE A CA 1
ATOM 1448 C C . PHE A 1 182 ? -21.836 -11.106 7.411 1.00 93.00 182 PHE A C 1
ATOM 1450 O O . PHE A 1 182 ? -22.970 -11.069 6.933 1.00 93.00 182 PHE A O 1
ATOM 1457 N N . GLY A 1 183 ? -21.097 -12.216 7.346 1.00 91.94 183 GLY A N 1
ATOM 1458 C CA . GLY A 1 183 ? -21.536 -13.466 6.724 1.00 91.94 183 GLY A CA 1
ATOM 1459 C C . GLY A 1 183 ? -21.256 -13.567 5.218 1.00 91.94 183 GLY A C 1
ATOM 1460 O O . GLY A 1 183 ? -20.777 -12.639 4.567 1.00 91.94 183 GLY A O 1
ATOM 1461 N N . TYR A 1 184 ? -21.569 -14.735 4.643 1.00 91.00 184 TYR A N 1
ATOM 1462 C CA . TYR A 1 184 ? -21.229 -15.075 3.251 1.00 91.00 184 TYR A CA 1
ATOM 1463 C C . TYR A 1 184 ? -22.005 -14.263 2.200 1.00 91.00 184 TYR A C 1
ATOM 1465 O O . TYR A 1 184 ? -21.484 -14.001 1.122 1.00 91.00 184 TYR A O 1
ATOM 1473 N N . ARG A 1 185 ? -23.243 -13.839 2.496 1.00 92.75 185 ARG A N 1
ATOM 1474 C CA . ARG A 1 185 ? -24.073 -13.075 1.544 1.00 92.75 185 ARG A CA 1
ATOM 1475 C C . ARG A 1 185 ? -23.482 -11.694 1.262 1.00 92.75 185 ARG A C 1
ATOM 1477 O O . ARG A 1 185 ? -23.441 -11.263 0.115 1.00 92.75 185 ARG A O 1
ATOM 1484 N N . VAL A 1 186 ? -22.996 -11.026 2.310 1.00 94.12 186 VAL A N 1
ATOM 1485 C CA . VAL A 1 186 ? -22.370 -9.701 2.204 1.00 94.12 186 VAL A CA 1
ATOM 1486 C C . VAL A 1 186 ? -21.007 -9.804 1.530 1.00 94.12 186 VAL A C 1
ATOM 1488 O O . VAL A 1 186 ? -20.667 -8.958 0.711 1.00 94.12 186 VAL A O 1
ATOM 1491 N N .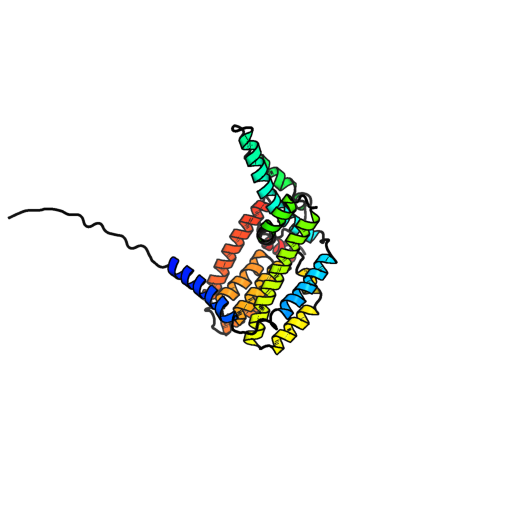 GLU A 1 187 ? -20.251 -10.867 1.807 1.00 93.25 187 GLU A N 1
ATOM 1492 C CA . GLU A 1 187 ? -18.995 -11.130 1.107 1.00 93.25 187 GLU A CA 1
ATOM 1493 C C . GLU A 1 187 ? -19.196 -11.373 -0.395 1.00 93.25 187 GLU A C 1
ATOM 1495 O O . GLU A 1 187 ? -18.465 -10.796 -1.200 1.00 93.25 187 GLU A O 1
ATOM 1500 N N . ALA A 1 188 ? -20.212 -12.148 -0.782 1.00 90.94 188 ALA A N 1
ATOM 1501 C CA . ALA A 1 188 ? -20.553 -12.343 -2.187 1.00 90.94 188 ALA A CA 1
ATOM 1502 C C . ALA A 1 188 ? -20.928 -11.017 -2.866 1.00 90.94 188 ALA A C 1
ATOM 1504 O O . ALA A 1 188 ? -20.409 -10.707 -3.936 1.00 90.94 188 ALA A O 1
ATOM 1505 N N . PHE A 1 189 ? -21.768 -10.194 -2.226 1.00 93.94 189 PHE A N 1
ATOM 1506 C CA . PHE A 1 189 ? -22.120 -8.872 -2.750 1.00 93.94 189 PHE A CA 1
ATOM 1507 C C . PHE A 1 189 ? -20.891 -7.963 -2.890 1.00 93.94 189 PHE A C 1
ATOM 1509 O O . PHE A 1 189 ? -20.700 -7.337 -3.930 1.00 93.94 189 PHE A O 1
ATOM 1516 N N . PHE A 1 190 ? -20.014 -7.944 -1.883 1.00 92.88 190 PHE A N 1
ATOM 1517 C CA . PHE A 1 190 ? -18.750 -7.211 -1.925 1.00 92.88 190 PHE A CA 1
ATOM 1518 C C . PHE A 1 190 ? -17.862 -7.666 -3.093 1.00 92.88 190 PHE A C 1
ATOM 1520 O O . PHE A 1 190 ? -17.357 -6.830 -3.844 1.00 92.88 190 PHE A O 1
ATOM 1527 N N . GLY A 1 191 ? -17.698 -8.979 -3.279 1.00 91.69 191 GLY A N 1
ATOM 1528 C CA . GLY A 1 191 ? -16.916 -9.557 -4.373 1.00 91.69 191 GLY A CA 1
ATOM 1529 C C . GLY A 1 191 ? -17.476 -9.204 -5.752 1.00 91.69 191 GLY A C 1
ATOM 1530 O O . GLY A 1 191 ? -16.720 -8.779 -6.623 1.00 91.69 191 GLY A O 1
ATOM 1531 N N . ILE A 1 192 ? -18.797 -9.306 -5.930 1.00 92.38 192 ILE A N 1
ATOM 1532 C CA . ILE A 1 192 ? -19.485 -8.952 -7.182 1.00 92.38 192 ILE A CA 1
ATOM 1533 C C . ILE A 1 192 ? -19.328 -7.459 -7.483 1.00 92.38 192 ILE A C 1
ATOM 1535 O O . ILE A 1 192 ? -18.906 -7.102 -8.579 1.00 92.38 192 ILE A O 1
ATOM 1539 N N . MET A 1 193 ? -19.600 -6.580 -6.515 1.00 93.12 193 MET A N 1
ATOM 1540 C CA . MET A 1 193 ? -19.455 -5.130 -6.697 1.00 93.12 193 MET A CA 1
ATOM 1541 C C . MET A 1 193 ? -18.017 -4.740 -7.050 1.00 93.12 193 MET A C 1
ATOM 1543 O O . MET A 1 193 ? -17.790 -3.932 -7.948 1.00 93.12 193 MET A O 1
ATOM 1547 N N . THR A 1 194 ? -17.043 -5.371 -6.394 1.00 92.88 194 THR A N 1
ATOM 1548 C CA . THR A 1 194 ? -15.618 -5.171 -6.681 1.00 92.88 194 THR A CA 1
ATOM 1549 C C . THR A 1 194 ? -15.252 -5.622 -8.096 1.00 92.88 194 THR A C 1
ATOM 1551 O O . THR A 1 194 ? -14.466 -4.958 -8.765 1.00 92.88 194 THR A O 1
ATOM 1554 N N . ALA A 1 195 ? -15.828 -6.730 -8.567 1.00 91.88 195 ALA A N 1
ATOM 1555 C CA . ALA A 1 195 ? -15.606 -7.250 -9.913 1.00 91.88 195 ALA A CA 1
ATOM 1556 C C . ALA A 1 195 ? -16.232 -6.372 -11.006 1.00 91.88 195 ALA A C 1
ATOM 1558 O O . ALA A 1 195 ? -15.643 -6.206 -12.072 1.00 91.88 195 ALA A O 1
ATOM 1559 N N . LEU A 1 196 ? -17.405 -5.794 -10.733 1.00 92.12 196 LEU A N 1
ATOM 1560 C CA . LEU A 1 196 ? -18.102 -4.888 -11.649 1.00 92.12 196 LEU A CA 1
ATOM 1561 C C . LEU A 1 196 ? -17.421 -3.516 -11.743 1.00 92.12 196 LEU A C 1
ATOM 1563 O O . LEU A 1 196 ? -17.446 -2.879 -12.797 1.00 92.12 196 LEU A O 1
ATOM 1567 N N . GLN A 1 197 ? -16.800 -3.044 -10.660 1.00 90.75 197 GLN A N 1
ATOM 1568 C CA . GLN A 1 197 ? -16.104 -1.764 -10.655 1.00 90.75 197 GLN A CA 1
ATOM 1569 C C . GLN A 1 197 ? -14.793 -1.843 -11.449 1.00 90.75 197 GLN A C 1
ATOM 1571 O O . GLN A 1 197 ? -13.748 -2.249 -10.940 1.00 90.75 197 GLN A O 1
ATOM 1576 N N . PHE A 1 198 ? -14.817 -1.341 -12.685 1.00 86.19 198 PHE A N 1
ATOM 1577 C CA . PHE A 1 198 ? -13.640 -1.365 -13.556 1.00 86.19 198 PHE A CA 1
ATOM 1578 C C . PHE A 1 198 ? -12.435 -0.607 -12.977 1.00 86.19 198 PHE A C 1
ATOM 1580 O O . PHE A 1 198 ? -11.309 -1.071 -13.113 1.00 86.19 198 PHE A O 1
ATOM 1587 N N . HIS A 1 199 ? -12.652 0.519 -12.284 1.00 87.94 199 HIS A N 1
ATOM 1588 C CA . HIS A 1 199 ? -11.575 1.382 -11.784 1.00 87.94 199 HIS A CA 1
ATOM 1589 C C . HIS A 1 199 ? -10.579 0.644 -10.875 1.00 87.94 199 HIS A C 1
ATOM 1591 O O . HIS A 1 199 ? -9.373 0.717 -11.095 1.00 87.94 199 HIS A O 1
ATOM 1597 N N . LEU A 1 200 ? -11.060 -0.076 -9.859 1.00 88.62 200 LEU A N 1
ATOM 1598 C CA . LEU A 1 200 ? -10.186 -0.672 -8.844 1.00 88.62 200 LEU A CA 1
ATOM 1599 C C . LEU A 1 200 ? -9.282 -1.748 -9.455 1.00 88.62 200 LEU A C 1
ATOM 1601 O O . LEU A 1 200 ? -8.064 -1.720 -9.274 1.00 88.62 200 LEU A O 1
ATOM 1605 N N . LEU A 1 201 ? -9.868 -2.670 -10.222 1.00 89.69 201 LEU A N 1
ATOM 1606 C CA . LEU A 1 201 ? -9.128 -3.776 -10.830 1.00 89.69 201 LEU A CA 1
ATOM 1607 C C . LEU A 1 201 ? -8.240 -3.304 -11.985 1.00 89.69 201 LEU A C 1
ATOM 1609 O O . LEU A 1 201 ? -7.128 -3.808 -12.130 1.00 89.69 201 LEU A O 1
ATOM 1613 N N . PHE A 1 202 ? -8.661 -2.285 -12.737 1.00 87.12 202 PHE A N 1
ATOM 1614 C CA . PHE A 1 202 ? -7.838 -1.661 -13.773 1.00 87.12 202 PHE A CA 1
ATOM 1615 C C . PHE A 1 202 ? -6.572 -1.006 -13.202 1.00 87.12 202 PHE A C 1
ATOM 1617 O O . PHE A 1 202 ? -5.477 -1.202 -13.735 1.00 87.12 202 PHE A O 1
ATOM 1624 N N . TYR A 1 203 ? -6.695 -0.250 -12.105 1.00 88.44 203 TYR A N 1
ATOM 1625 C CA . TYR A 1 203 ? -5.549 0.424 -11.489 1.00 88.44 203 TYR A CA 1
ATOM 1626 C C . TYR A 1 203 ? -4.688 -0.494 -10.608 1.00 88.44 203 TYR A C 1
ATOM 1628 O O . TYR A 1 203 ? -3.546 -0.147 -10.323 1.00 88.44 203 TYR A O 1
ATOM 1636 N N . SER A 1 204 ? -5.169 -1.684 -10.235 1.00 87.25 204 SER A N 1
ATOM 1637 C CA . SER A 1 204 ? -4.463 -2.615 -9.335 1.00 87.25 204 SER A CA 1
ATOM 1638 C C . SER A 1 204 ? -3.048 -3.018 -9.783 1.00 87.25 204 SER A C 1
ATOM 1640 O O . SER A 1 204 ? -2.209 -3.344 -8.951 1.00 87.25 204 SER A O 1
ATOM 1642 N N . THR A 1 205 ? -2.753 -2.977 -11.085 1.00 86.25 205 THR A N 1
ATOM 1643 C CA . THR A 1 205 ? -1.441 -3.351 -11.652 1.00 86.25 205 THR A CA 1
ATOM 1644 C C . THR A 1 205 ? -0.598 -2.148 -12.056 1.00 86.25 205 THR A C 1
ATOM 1646 O O . THR A 1 205 ? 0.444 -2.307 -12.696 1.00 86.25 205 THR A O 1
ATOM 1649 N N . ARG A 1 206 ? -1.047 -0.931 -11.740 1.00 83.88 206 ARG A N 1
ATOM 1650 C CA . ARG A 1 206 ? -0.364 0.314 -12.095 1.00 83.88 206 ARG A CA 1
ATOM 1651 C C . ARG A 1 206 ? 0.324 0.877 -10.846 1.00 83.88 206 ARG A C 1
ATOM 1653 O O . ARG A 1 206 ? -0.342 1.046 -9.824 1.00 83.88 206 ARG A O 1
ATOM 1660 N N . PRO A 1 207 ? 1.637 1.169 -10.891 1.00 77.44 207 PRO A N 1
ATOM 1661 C CA . PRO A 1 207 ? 2.399 1.613 -9.726 1.00 77.44 207 PRO A CA 1
ATOM 1662 C C . PRO A 1 207 ? 2.127 3.087 -9.419 1.00 77.44 207 PRO A C 1
ATOM 1664 O O . PRO A 1 207 ? 2.969 3.958 -9.631 1.00 77.44 207 PRO A O 1
ATOM 1667 N N . LEU A 1 208 ? 0.924 3.369 -8.923 1.00 82.69 208 LEU A N 1
ATOM 1668 C CA . LEU A 1 208 ? 0.551 4.673 -8.389 1.00 82.69 208 LEU A CA 1
ATOM 1669 C C . LEU A 1 208 ? 0.663 4.655 -6.858 1.00 82.69 208 LEU A C 1
ATOM 1671 O O . LEU A 1 208 ? 0.251 3.669 -6.236 1.00 82.69 208 LEU A O 1
ATOM 1675 N N . PRO A 1 209 ? 1.113 5.757 -6.227 1.00 81.75 209 PRO A N 1
ATOM 1676 C CA . PRO A 1 209 ? 1.106 5.892 -4.769 1.00 81.75 209 PRO A CA 1
ATOM 1677 C C . PRO A 1 209 ? -0.269 5.593 -4.157 1.00 81.75 209 PRO A C 1
ATOM 1679 O O . PRO A 1 209 ? -0.363 4.949 -3.117 1.00 81.75 209 PRO A O 1
ATOM 1682 N N . ASN A 1 210 ? -1.345 5.961 -4.860 1.00 86.81 210 ASN A N 1
ATOM 1683 C CA . ASN A 1 210 ? -2.725 5.724 -4.433 1.00 86.81 210 ASN A CA 1
ATOM 1684 C C . ASN A 1 210 ? -3.046 4.233 -4.266 1.00 86.81 210 ASN A C 1
ATOM 1686 O O . ASN A 1 210 ? -3.780 3.864 -3.356 1.00 86.81 210 ASN A O 1
ATOM 1690 N N . ILE A 1 211 ? -2.496 3.373 -5.126 1.00 89.12 211 ILE A N 1
ATOM 1691 C CA . ILE A 1 211 ? -2.751 1.927 -5.086 1.00 89.12 211 ILE A CA 1
ATOM 1692 C C . ILE A 1 211 ? -1.997 1.279 -3.930 1.00 89.12 211 ILE A C 1
ATOM 1694 O O . ILE A 1 211 ? -2.521 0.397 -3.255 1.00 89.12 211 ILE A O 1
ATOM 1698 N N . LEU A 1 212 ? -0.801 1.775 -3.626 1.00 87.94 212 LEU A N 1
ATOM 1699 C CA . LEU A 1 212 ? -0.046 1.335 -2.458 1.00 87.94 212 LEU A CA 1
ATOM 1700 C C . LEU A 1 212 ? -0.675 1.820 -1.148 1.00 87.94 212 LEU A C 1
ATOM 1702 O O . LEU A 1 212 ? -0.771 1.045 -0.195 1.00 87.94 212 LEU A O 1
ATOM 1706 N N . ALA A 1 213 ? -1.181 3.055 -1.117 1.00 90.81 213 ALA A N 1
ATOM 1707 C CA . ALA A 1 213 ? -1.991 3.546 -0.007 1.00 90.81 213 ALA A CA 1
ATOM 1708 C C . ALA A 1 213 ? -3.251 2.684 0.177 1.00 90.81 213 ALA A C 1
ATOM 1710 O O . ALA A 1 213 ? -3.559 2.275 1.296 1.00 90.81 213 ALA A O 1
ATOM 1711 N N . PHE A 1 214 ? -3.930 2.329 -0.919 1.00 92.06 214 PHE A N 1
ATOM 1712 C CA . PHE A 1 214 ? -5.104 1.457 -0.908 1.00 92.06 214 PHE A CA 1
ATOM 1713 C C . PHE A 1 214 ? -4.813 0.072 -0.305 1.00 92.06 214 PHE A C 1
ATOM 1715 O O . PHE A 1 214 ? -5.598 -0.410 0.509 1.00 92.06 214 PHE A O 1
ATOM 1722 N N . CYS A 1 215 ? -3.664 -0.542 -0.611 1.00 93.00 215 CYS A N 1
ATOM 1723 C CA . CYS A 1 215 ? -3.238 -1.798 0.021 1.00 93.00 215 CYS A CA 1
ATOM 1724 C C . CYS A 1 215 ? -3.176 -1.692 1.554 1.00 93.00 215 CYS A C 1
ATOM 1726 O O . CYS A 1 215 ? -3.662 -2.577 2.262 1.00 93.00 215 CYS A O 1
ATOM 1728 N N . LEU A 1 216 ? -2.601 -0.604 2.078 1.00 93.75 216 LEU A N 1
ATOM 1729 C CA . LEU A 1 216 ? -2.499 -0.370 3.522 1.00 93.75 216 LEU A CA 1
ATOM 1730 C C . LEU A 1 216 ? -3.859 -0.068 4.157 1.00 93.75 216 LEU A C 1
ATOM 1732 O O . LEU A 1 216 ? -4.140 -0.549 5.253 1.00 93.75 216 LEU A O 1
ATOM 1736 N N . VAL A 1 217 ? -4.728 0.653 3.450 1.00 94.75 217 VAL A N 1
ATOM 1737 C CA . VAL A 1 217 ? -6.103 0.921 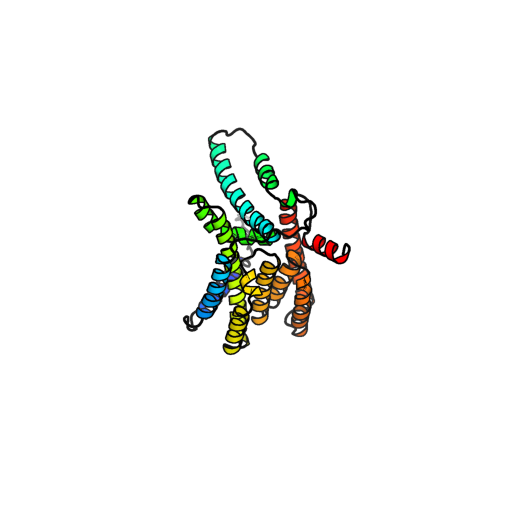3.890 1.00 94.75 217 VAL A CA 1
ATOM 1738 C C . VAL A 1 217 ? -6.928 -0.371 3.955 1.00 94.75 217 VAL A C 1
ATOM 1740 O O . VAL A 1 217 ? -7.619 -0.596 4.945 1.00 94.75 217 VAL A O 1
ATOM 1743 N N . ASN A 1 218 ? -6.807 -1.279 2.980 1.00 94.81 218 ASN A N 1
ATOM 1744 C CA . ASN A 1 218 ? -7.453 -2.598 3.048 1.00 94.81 218 ASN A CA 1
ATOM 1745 C C . ASN A 1 218 ? -6.988 -3.404 4.270 1.00 94.81 218 ASN A C 1
ATOM 1747 O O . ASN A 1 218 ? -7.797 -4.050 4.940 1.00 94.81 218 ASN A O 1
ATOM 1751 N N . LEU A 1 219 ? -5.690 -3.350 4.591 1.00 94.38 219 LEU A N 1
ATOM 1752 C CA . LEU A 1 219 ? -5.155 -3.972 5.804 1.00 94.38 219 LEU A CA 1
ATOM 1753 C C . LEU A 1 219 ? -5.701 -3.310 7.072 1.00 94.38 219 LEU A C 1
ATOM 1755 O O . LEU A 1 219 ? -6.077 -4.024 8.000 1.00 94.38 219 LEU A O 1
ATOM 1759 N N . ALA A 1 220 ? -5.809 -1.979 7.101 1.00 94.62 220 ALA A N 1
ATOM 1760 C CA . ALA A 1 220 ? -6.415 -1.259 8.215 1.00 94.62 220 ALA A CA 1
ATOM 1761 C C . ALA A 1 220 ? -7.862 -1.706 8.451 1.00 94.62 220 ALA A C 1
ATOM 1763 O O . ALA A 1 220 ? -8.211 -2.060 9.573 1.00 94.62 220 ALA A O 1
ATOM 1764 N N . TYR A 1 221 ? -8.679 -1.794 7.398 1.00 94.69 221 TYR A N 1
ATOM 1765 C CA . TYR A 1 221 ? -10.042 -2.316 7.507 1.00 94.69 221 TYR A CA 1
ATOM 1766 C C . TYR A 1 221 ? -10.084 -3.769 7.989 1.00 94.69 221 TYR A C 1
ATOM 1768 O O . TYR A 1 221 ? -10.932 -4.132 8.806 1.00 94.69 221 TYR A O 1
ATOM 1776 N N . SER A 1 222 ? -9.154 -4.605 7.521 1.00 93.50 222 SER A N 1
ATOM 1777 C CA . SER A 1 222 ? -9.030 -5.983 7.996 1.00 93.50 222 SER A CA 1
ATOM 1778 C C . SER A 1 222 ? -8.726 -6.036 9.502 1.00 93.50 222 SER A C 1
ATOM 1780 O O . SER A 1 222 ? -9.361 -6.797 10.233 1.00 93.50 222 SER A O 1
ATOM 1782 N N . PHE A 1 223 ? -7.786 -5.230 10.001 1.00 93.56 223 PHE A N 1
ATOM 1783 C CA . PHE A 1 223 ? -7.479 -5.179 11.436 1.00 93.56 223 PHE A CA 1
ATOM 1784 C C . PHE A 1 223 ? -8.613 -4.574 12.261 1.00 93.56 223 PHE A C 1
ATOM 1786 O O . PHE A 1 223 ? -8.916 -5.094 13.337 1.00 93.56 223 PHE A O 1
ATOM 1793 N N . TRP A 1 224 ? -9.308 -3.575 11.721 1.00 93.75 224 TRP A N 1
ATOM 1794 C CA . TRP A 1 224 ? -10.447 -2.950 12.382 1.00 93.75 224 TRP A CA 1
ATOM 1795 C C . TRP A 1 224 ? -11.578 -3.952 12.601 1.00 93.75 224 TRP A C 1
ATOM 1797 O O . TRP A 1 224 ? -12.116 -4.077 13.698 1.00 93.75 224 TRP A O 1
ATOM 1807 N N . PHE A 1 225 ? -11.896 -4.753 11.582 1.00 91.50 225 PHE A N 1
ATOM 1808 C CA . PHE A 1 225 ? -12.912 -5.799 11.697 1.00 91.50 225 PHE A CA 1
ATOM 1809 C C . PHE A 1 225 ? -12.472 -6.985 12.554 1.00 91.50 225 PHE A C 1
ATOM 1811 O O . PHE A 1 225 ? -13.329 -7.638 13.145 1.00 91.50 225 PHE A O 1
ATOM 1818 N N . LYS A 1 226 ? -11.163 -7.229 12.672 1.00 89.69 226 LYS A N 1
ATOM 1819 C CA . LYS A 1 226 ? -10.598 -8.200 13.618 1.00 89.69 226 LYS A CA 1
ATOM 1820 C C . LYS A 1 226 ? -10.645 -7.703 15.075 1.00 89.69 226 LYS A C 1
ATOM 1822 O O . LYS A 1 226 ? -10.525 -8.519 15.982 1.00 89.69 226 LYS A O 1
ATOM 1827 N N . GLY A 1 227 ? -10.825 -6.398 15.297 1.00 88.25 227 GLY A N 1
ATOM 1828 C CA . GLY A 1 227 ? -10.803 -5.769 16.622 1.00 88.25 227 GLY A CA 1
ATOM 1829 C C . GLY A 1 227 ? -9.403 -5.383 17.115 1.00 88.25 227 GLY A C 1
ATOM 1830 O O . GLY A 1 227 ? -9.244 -5.050 18.285 1.00 88.25 227 GLY A O 1
ATOM 1831 N N . ASP A 1 228 ? -8.384 -5.420 16.249 1.00 90.00 228 ASP A N 1
ATOM 1832 C CA . ASP A 1 228 ? -7.033 -4.959 16.590 1.00 90.00 228 ASP A CA 1
ATOM 1833 C C . ASP A 1 228 ? -6.895 -3.464 16.286 1.00 90.00 228 ASP A C 1
ATOM 1835 O O . ASP A 1 228 ? -6.513 -3.031 15.192 1.00 90.00 228 ASP A O 1
ATOM 1839 N N . SER A 1 229 ? -7.255 -2.658 17.276 1.00 91.50 229 SER A N 1
ATOM 1840 C CA . SER A 1 229 ? -7.326 -1.205 17.152 1.00 91.50 229 SER A CA 1
ATOM 1841 C C . SER A 1 229 ? -5.950 -0.553 16.984 1.00 91.50 229 SER A C 1
ATOM 1843 O O . SER A 1 229 ? -5.807 0.406 16.228 1.00 91.50 229 SER A O 1
ATOM 1845 N N . LEU A 1 230 ? -4.906 -1.091 17.626 1.00 90.62 230 LEU A N 1
ATOM 1846 C CA . LEU A 1 230 ? -3.553 -0.539 17.530 1.00 90.62 230 LEU A CA 1
ATOM 1847 C C . LEU A 1 230 ? -2.946 -0.802 16.146 1.00 90.62 230 LEU A C 1
ATOM 1849 O O . LEU A 1 230 ? -2.343 0.096 15.555 1.00 90.62 230 LEU A O 1
ATOM 1853 N N . ALA A 1 231 ? -3.118 -2.015 15.608 1.00 91.81 231 ALA A N 1
ATOM 1854 C CA . ALA A 1 231 ? -2.697 -2.324 14.242 1.00 91.81 231 ALA A CA 1
ATOM 1855 C C . ALA A 1 231 ? -3.471 -1.491 13.211 1.00 91.81 231 ALA A C 1
ATOM 1857 O O . ALA A 1 231 ? -2.874 -1.008 12.250 1.00 91.81 231 ALA A O 1
ATOM 1858 N N . THR A 1 232 ? -4.765 -1.251 13.449 1.00 93.75 232 THR A N 1
ATOM 1859 C CA . THR A 1 232 ? -5.597 -0.373 12.611 1.00 93.75 232 THR A CA 1
ATOM 1860 C C . THR A 1 232 ? -5.021 1.039 12.544 1.00 93.75 232 THR A C 1
ATOM 1862 O O . THR A 1 232 ? -4.782 1.544 11.448 1.00 93.75 232 THR A O 1
ATOM 1865 N N . LEU A 1 233 ? -4.721 1.651 13.697 1.00 93.88 233 LEU A N 1
ATOM 1866 C CA . LEU A 1 233 ? -4.131 2.991 13.754 1.00 93.88 233 LEU A CA 1
ATOM 1867 C C . LEU A 1 233 ? -2.796 3.046 13.006 1.00 93.88 233 LEU A C 1
ATOM 1869 O O . LEU A 1 233 ? -2.617 3.911 12.155 1.00 93.88 233 LEU A O 1
ATOM 1873 N N . LYS A 1 234 ? -1.896 2.079 13.233 1.00 94.31 234 LYS A N 1
ATOM 1874 C CA . LYS A 1 234 ? -0.610 2.004 12.516 1.00 94.31 234 LYS A CA 1
ATOM 1875 C C . LYS A 1 234 ? -0.805 1.921 11.002 1.00 94.31 234 LYS A C 1
ATOM 1877 O O . LYS A 1 234 ? -0.175 2.674 10.263 1.00 94.31 234 LYS A O 1
ATOM 1882 N N . CYS A 1 235 ? -1.693 1.042 10.537 1.00 93.25 235 CYS A N 1
ATOM 1883 C CA . CYS A 1 235 ? -1.979 0.868 9.113 1.00 93.25 235 CYS A CA 1
ATOM 1884 C C . CYS A 1 235 ? -2.676 2.075 8.471 1.00 93.25 235 CYS A C 1
ATOM 1886 O O . CYS A 1 235 ? -2.554 2.227 7.261 1.00 93.25 235 CYS A O 1
ATOM 1888 N N . LEU A 1 236 ? -3.355 2.936 9.238 1.00 93.88 236 LEU A N 1
ATOM 1889 C CA . LEU A 1 236 ? -3.903 4.212 8.754 1.00 93.88 236 LEU A CA 1
ATOM 1890 C C . LEU A 1 236 ? -2.873 5.350 8.794 1.00 93.88 236 LEU A C 1
ATOM 1892 O O . LEU A 1 236 ? -2.876 6.212 7.913 1.00 93.88 236 LEU A O 1
ATOM 1896 N N . THR A 1 237 ? -1.959 5.355 9.769 1.00 93.62 237 THR A N 1
ATOM 1897 C CA . THR A 1 237 ? -0.902 6.374 9.875 1.00 93.62 237 THR A CA 1
ATOM 1898 C C . THR A 1 237 ? 0.085 6.284 8.718 1.00 93.62 237 THR A C 1
ATOM 1900 O O . THR A 1 237 ? 0.387 7.304 8.106 1.00 93.62 237 THR A O 1
ATOM 1903 N N . VAL A 1 238 ? 0.561 5.080 8.382 1.00 93.38 238 VAL A N 1
ATOM 1904 C CA . VAL A 1 238 ? 1.566 4.882 7.320 1.00 93.38 238 VAL A CA 1
ATOM 1905 C C . VAL A 1 238 ? 1.139 5.500 5.976 1.00 93.38 238 VAL A C 1
ATOM 1907 O O . VAL A 1 238 ? 1.891 6.327 5.463 1.00 93.38 238 VAL A O 1
ATOM 1910 N N . PRO A 1 239 ? -0.033 5.176 5.385 1.00 92.00 239 PRO A N 1
ATOM 1911 C CA . PRO A 1 239 ? -0.429 5.755 4.105 1.00 92.00 239 PRO A CA 1
ATOM 1912 C C . PRO A 1 239 ? -0.662 7.263 4.185 1.00 92.00 239 PRO A C 1
ATOM 1914 O O . PRO A 1 239 ? -0.309 7.957 3.235 1.00 92.00 239 PRO A O 1
ATOM 1917 N N . THR A 1 240 ? -1.147 7.759 5.327 1.00 91.38 240 THR A N 1
ATOM 1918 C CA . THR A 1 240 ? -1.391 9.192 5.549 1.00 91.38 240 THR A CA 1
ATOM 1919 C C . THR A 1 240 ? -0.106 10.014 5.523 1.00 91.38 240 THR A C 1
ATOM 1921 O O . THR A 1 240 ? -0.083 11.127 5.011 1.00 91.38 240 THR A O 1
ATOM 1924 N N . VAL A 1 241 ? 0.976 9.463 6.070 1.00 91.56 241 VAL A N 1
ATOM 1925 C CA . VAL A 1 241 ? 2.255 10.167 6.234 1.00 91.56 241 VAL A CA 1
ATOM 1926 C C . VAL A 1 241 ? 3.197 9.969 5.044 1.00 91.56 241 VAL A C 1
ATOM 1928 O O . VAL A 1 241 ? 4.006 10.848 4.751 1.00 91.56 241 VAL A O 1
ATOM 1931 N N . VAL A 1 242 ? 3.132 8.804 4.391 1.00 88.31 242 VAL A N 1
ATOM 1932 C CA . VAL A 1 242 ? 4.105 8.391 3.365 1.00 88.31 242 VAL A CA 1
ATOM 1933 C C . VAL A 1 242 ? 3.582 8.562 1.945 1.00 88.31 242 VAL A C 1
ATOM 1935 O O . VAL A 1 242 ? 4.368 8.884 1.062 1.00 88.31 242 VAL A O 1
ATOM 1938 N N . PHE A 1 243 ? 2.297 8.294 1.701 1.00 85.62 243 PHE A N 1
ATOM 1939 C CA . PHE A 1 243 ? 1.772 8.194 0.335 1.00 85.62 243 PHE A CA 1
ATOM 1940 C C . PHE A 1 243 ? 0.784 9.287 -0.036 1.00 85.62 243 PHE A C 1
ATOM 1942 O O . PHE A 1 243 ? 0.765 9.687 -1.199 1.00 85.62 243 PHE A O 1
ATOM 1949 N N . ARG A 1 244 ? -0.115 9.647 0.887 1.00 83.94 244 ARG A N 1
ATOM 1950 C CA . ARG A 1 244 ? -1.149 10.658 0.666 1.00 83.94 244 ARG A CA 1
ATOM 1951 C C . ARG A 1 244 ? -1.695 11.197 1.978 1.00 83.94 244 ARG A C 1
ATOM 1953 O O . ARG A 1 244 ? -2.365 10.462 2.698 1.00 83.94 244 ARG A O 1
ATOM 1960 N N . CYS A 1 245 ? -1.600 12.501 2.201 1.00 84.38 245 CYS A N 1
ATOM 1961 C CA . CYS A 1 245 ? -2.265 13.146 3.338 1.00 84.38 245 CYS A CA 1
ATOM 1962 C C . CYS A 1 245 ? -3.806 13.058 3.294 1.00 84.38 245 CYS A C 1
ATOM 1964 O O . CYS A 1 245 ? -4.444 13.058 4.345 1.00 84.38 245 CYS A O 1
ATOM 1966 N N . ASP A 1 246 ? -4.424 12.922 2.113 1.00 84.19 246 ASP A N 1
ATOM 1967 C CA . ASP A 1 246 ? -5.892 12.864 1.969 1.00 84.19 246 ASP A CA 1
ATOM 1968 C C . ASP A 1 246 ? -6.528 11.684 2.715 1.00 84.19 246 ASP A C 1
ATOM 1970 O O . ASP A 1 246 ? -7.690 11.753 3.121 1.00 84.19 246 ASP A O 1
ATOM 1974 N N . THR A 1 247 ? -5.779 10.595 2.947 1.00 87.50 247 THR A N 1
ATOM 1975 C CA . THR A 1 247 ? -6.293 9.451 3.719 1.00 87.50 247 THR A CA 1
ATOM 1976 C C . THR A 1 247 ? -6.573 9.811 5.175 1.00 87.50 247 THR A C 1
ATOM 1978 O O . THR A 1 247 ? -7.267 9.059 5.857 1.00 87.50 247 THR A O 1
ATOM 1981 N N . MET A 1 248 ? -6.128 10.981 5.644 1.00 88.75 248 MET A N 1
ATOM 1982 C CA . MET A 1 248 ? -6.524 11.546 6.931 1.00 88.75 248 MET A CA 1
ATOM 1983 C C . MET A 1 248 ? -8.044 11.739 7.043 1.00 88.75 248 MET A C 1
ATOM 1985 O O . MET A 1 248 ? -8.590 11.570 8.132 1.00 88.75 248 MET A O 1
ATOM 1989 N N . LEU A 1 249 ? -8.744 12.013 5.933 1.00 90.62 249 LEU A N 1
ATOM 1990 C CA . LEU A 1 249 ? -10.210 12.111 5.915 1.00 90.62 249 LEU A CA 1
ATOM 1991 C C . LEU A 1 249 ? -10.885 10.781 6.250 1.00 90.62 249 LEU A C 1
ATOM 1993 O O . LEU A 1 249 ? -11.952 10.772 6.855 1.00 90.62 249 LEU A O 1
ATOM 1997 N N . LEU A 1 250 ? -10.256 9.661 5.884 1.00 91.75 250 LEU A N 1
ATOM 1998 C CA . LEU A 1 250 ? -10.706 8.337 6.297 1.00 91.75 250 LEU A CA 1
ATOM 1999 C C . LEU A 1 250 ? -10.232 8.001 7.715 1.00 91.75 250 LEU A C 1
ATOM 2001 O O . LEU A 1 250 ? -10.973 7.395 8.489 1.00 91.75 250 LEU A O 1
ATOM 2005 N N . PHE A 1 251 ? -9.005 8.402 8.055 1.00 92.62 251 PHE A N 1
ATOM 2006 C CA . PHE A 1 251 ? -8.438 8.207 9.383 1.00 92.62 251 PHE A CA 1
ATOM 2007 C C . PHE A 1 251 ? -9.357 8.812 10.442 1.00 92.62 251 PHE A C 1
ATOM 2009 O O . PHE A 1 251 ? -9.755 8.099 11.356 1.00 92.62 251 PHE A O 1
ATOM 2016 N N . GLY A 1 252 ? -9.707 10.096 10.324 1.00 91.62 252 GLY A N 1
ATOM 2017 C CA . GLY A 1 252 ? -10.429 10.851 11.352 1.00 91.62 252 GLY A CA 1
ATOM 2018 C C . GLY A 1 252 ? -11.662 10.121 11.899 1.00 91.62 252 GLY A C 1
ATOM 2019 O O . GLY A 1 252 ? -11.686 9.822 13.092 1.00 91.62 252 GLY A O 1
ATOM 2020 N N . PRO A 1 253 ? -12.646 9.759 11.056 1.00 93.31 253 PRO A N 1
ATOM 2021 C CA . PRO A 1 253 ? -13.843 9.040 11.487 1.00 93.31 253 PRO A CA 1
ATOM 2022 C C . PRO A 1 253 ? -13.554 7.687 12.147 1.00 93.31 253 PRO A C 1
ATOM 2024 O O . PRO A 1 253 ? -14.132 7.394 13.190 1.00 93.31 253 PRO A O 1
ATOM 2027 N N . ILE A 1 254 ? -12.644 6.877 11.589 1.00 92.81 254 ILE A N 1
ATOM 2028 C CA . ILE A 1 254 ? -12.291 5.567 12.169 1.00 92.81 254 ILE A CA 1
ATOM 2029 C C . ILE A 1 254 ? -11.565 5.755 13.506 1.00 92.81 254 ILE A C 1
ATOM 2031 O O . ILE A 1 254 ? -11.851 5.065 14.476 1.00 92.81 254 ILE A O 1
ATOM 2035 N N . GLY A 1 255 ? -10.652 6.721 13.591 1.00 91.81 255 GLY A N 1
ATOM 2036 C CA . GLY A 1 255 ? -9.948 7.054 14.825 1.00 91.81 255 GLY A CA 1
ATOM 2037 C C . GLY A 1 255 ? -10.902 7.525 15.922 1.00 91.81 255 GLY A C 1
ATOM 2038 O O . GLY A 1 255 ? -10.782 7.083 17.062 1.00 91.81 255 GLY A O 1
A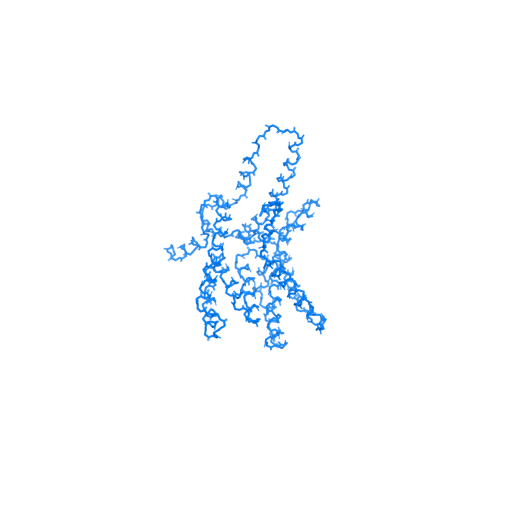TOM 2039 N N . ILE A 1 256 ? -11.881 8.368 15.580 1.00 92.44 256 ILE A N 1
ATOM 2040 C CA . ILE A 1 256 ? -12.927 8.812 16.510 1.00 92.44 256 ILE A CA 1
ATOM 2041 C C . ILE A 1 256 ? -13.784 7.623 16.956 1.00 92.44 256 ILE A C 1
ATOM 2043 O O . ILE A 1 256 ? -14.025 7.481 18.151 1.00 92.44 256 ILE A O 1
ATOM 2047 N N . GLU A 1 257 ? -14.201 6.747 16.040 1.00 93.12 257 GLU A N 1
ATOM 2048 C CA . GLU A 1 257 ? -14.961 5.536 16.376 1.00 93.12 257 GLU A CA 1
ATOM 2049 C C . GLU A 1 257 ? -14.203 4.646 17.367 1.00 93.12 257 GLU A C 1
ATOM 2051 O O . GLU A 1 257 ? -14.771 4.271 18.387 1.00 93.12 257 GLU A O 1
ATOM 2056 N N . LEU A 1 258 ? -12.909 4.399 17.154 1.00 91.25 258 LEU A N 1
ATOM 2057 C CA . LEU A 1 258 ? -12.084 3.611 18.077 1.00 91.25 258 LEU A CA 1
ATOM 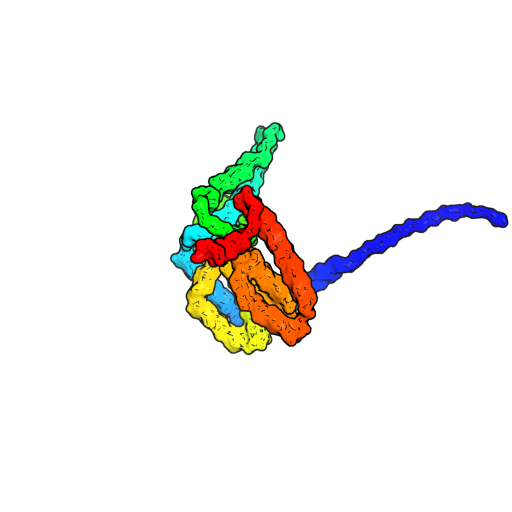2058 C C . LEU A 1 258 ? -11.987 4.247 19.476 1.00 91.25 258 LEU A C 1
ATOM 2060 O O . LEU A 1 258 ? -12.009 3.541 20.490 1.00 91.25 258 LEU A O 1
ATOM 2064 N N . LEU A 1 259 ? -11.913 5.579 19.547 1.00 91.81 259 LEU A N 1
ATOM 2065 C CA . LEU A 1 259 ? -11.895 6.312 20.817 1.00 91.81 259 LEU A CA 1
ATOM 2066 C C . LEU A 1 259 ? -13.253 6.254 21.530 1.00 91.81 259 LEU A C 1
ATOM 2068 O O . LEU A 1 259 ? -13.301 6.035 22.742 1.00 91.81 259 LEU A O 1
ATOM 2072 N N . LEU A 1 260 ? -14.354 6.415 20.790 1.00 92.12 260 LEU A N 1
ATOM 2073 C CA . LEU A 1 260 ? -15.719 6.354 21.325 1.00 92.12 260 LEU A CA 1
ATOM 2074 C C . LEU A 1 260 ? -16.090 4.942 21.788 1.00 92.12 260 LEU A C 1
ATOM 2076 O O . LEU A 1 260 ? -16.675 4.779 22.859 1.00 92.12 260 LEU A O 1
ATOM 2080 N N . SER A 1 261 ? -15.677 3.925 21.034 1.00 87.81 261 SER A N 1
ATOM 2081 C CA . SER A 1 261 ? -15.823 2.504 21.366 1.00 87.81 261 SER A CA 1
ATOM 2082 C C . SER A 1 261 ? -14.934 2.076 22.545 1.00 87.81 261 SER A C 1
ATOM 2084 O O . SER A 1 261 ? -14.997 0.922 22.968 1.00 87.81 261 SER A O 1
ATOM 2086 N N . LYS A 1 262 ? -14.110 2.988 23.097 1.00 85.06 262 LYS A N 1
ATOM 2087 C CA . LYS A 1 262 ? -13.150 2.751 24.194 1.00 85.06 262 LYS A CA 1
ATOM 2088 C C . LYS A 1 262 ? -12.220 1.561 23.939 1.00 85.06 262 LYS A C 1
ATOM 2090 O O . LYS A 1 262 ? -11.730 0.941 24.880 1.00 85.06 262 LYS A O 1
ATOM 2095 N N . SER A 1 263 ? -11.965 1.244 22.671 1.00 83.12 263 SER A N 1
ATOM 2096 C CA . SER A 1 263 ? -11.101 0.127 22.296 1.00 83.12 263 SER A CA 1
ATOM 2097 C C . SER A 1 263 ? -9.618 0.469 22.462 1.00 83.12 263 SER A C 1
ATOM 2099 O O . SER A 1 263 ? -8.794 -0.438 22.567 1.00 83.12 263 SER A O 1
ATOM 2101 N N . VAL A 1 264 ? -9.277 1.764 22.511 1.00 87.06 264 VAL A N 1
ATOM 2102 C CA . VAL A 1 264 ? -7.935 2.297 22.802 1.00 87.06 264 VAL A CA 1
ATOM 2103 C C . VAL A 1 264 ? -8.065 3.558 23.652 1.00 87.06 264 VAL A C 1
ATOM 2105 O O . VAL A 1 264 ? -8.970 4.368 23.447 1.00 87.06 264 VAL A O 1
ATOM 2108 N N . SER A 1 265 ? -7.143 3.760 24.594 1.00 91.00 265 SER A N 1
ATOM 2109 C CA . SER A 1 265 ? -7.070 5.024 25.335 1.00 91.00 265 SER A CA 1
ATOM 2110 C C . SER A 1 265 ? -6.547 6.161 24.444 1.00 91.00 265 SER A C 1
ATOM 2112 O O . SER A 1 265 ? -5.661 5.953 23.618 1.00 91.00 265 SER A O 1
ATOM 2114 N N . LEU A 1 266 ? -7.044 7.390 24.630 1.00 91.12 266 LEU A N 1
ATOM 2115 C CA . LEU A 1 266 ? -6.615 8.558 23.840 1.00 91.12 266 LEU A CA 1
ATOM 2116 C C . LEU A 1 266 ? -5.086 8.721 23.830 1.00 91.12 266 LEU A C 1
ATOM 2118 O O . LEU A 1 266 ? -4.474 8.933 22.786 1.00 91.12 266 LEU A O 1
ATOM 2122 N N . LEU A 1 267 ? -4.465 8.583 25.000 1.00 90.94 267 LEU A N 1
ATOM 2123 C CA . LEU A 1 267 ? -3.025 8.740 25.161 1.00 90.94 267 LEU A CA 1
ATOM 2124 C C . LEU A 1 267 ? -2.244 7.645 24.424 1.00 90.94 267 LEU A C 1
ATOM 2126 O O . LEU A 1 267 ? -1.220 7.929 23.808 1.00 90.94 267 LEU A O 1
ATOM 2130 N N . GLU A 1 268 ? -2.715 6.401 24.472 1.00 91.56 268 GLU A N 1
ATOM 2131 C CA . GLU A 1 268 ? -2.099 5.287 23.750 1.00 91.56 268 GLU A CA 1
ATOM 2132 C C . GLU A 1 268 ? -2.263 5.433 22.237 1.00 91.56 268 GLU A C 1
ATOM 2134 O O . GLU A 1 268 ? -1.298 5.226 21.501 1.00 91.56 268 GLU A O 1
ATOM 2139 N N . ALA A 1 269 ? -3.436 5.875 21.776 1.00 91.69 269 ALA A N 1
ATOM 2140 C CA . ALA A 1 269 ? -3.687 6.163 20.370 1.00 91.69 269 ALA A CA 1
ATOM 2141 C C . ALA A 1 269 ? -2.745 7.260 19.855 1.00 91.69 269 ALA A C 1
ATOM 2143 O O . ALA A 1 269 ? -2.042 7.050 18.868 1.00 91.69 269 ALA A O 1
ATOM 2144 N N . ILE A 1 270 ? -2.646 8.392 20.565 1.00 92.69 270 ILE A N 1
ATOM 2145 C CA . ILE A 1 270 ? -1.744 9.495 20.200 1.00 92.69 270 ILE A CA 1
ATOM 2146 C C . ILE A 1 270 ? -0.290 9.022 20.197 1.00 92.69 270 ILE A C 1
ATOM 2148 O O . ILE A 1 270 ? 0.414 9.236 19.212 1.00 92.69 270 ILE A O 1
ATOM 2152 N N . LYS A 1 271 ? 0.163 8.333 21.253 1.00 93.94 271 LYS A N 1
ATOM 2153 C CA . LYS A 1 271 ? 1.532 7.794 21.318 1.00 93.94 271 LYS A CA 1
ATOM 2154 C C . LYS A 1 271 ? 1.822 6.869 20.140 1.00 93.94 271 LYS A C 1
ATOM 2156 O O . LYS A 1 271 ? 2.862 7.005 19.504 1.00 93.94 271 LYS A O 1
ATOM 2161 N N . CYS A 1 272 ? 0.905 5.960 19.821 1.00 92.75 272 CYS A N 1
ATOM 2162 C CA . CYS A 1 272 ? 1.061 5.039 18.702 1.00 92.75 272 CYS A CA 1
ATOM 2163 C C . CYS A 1 272 ? 1.161 5.772 17.362 1.00 92.75 272 CYS A C 1
ATOM 2165 O O . CYS A 1 272 ? 2.077 5.497 16.583 1.00 92.75 272 CYS A O 1
ATOM 2167 N N . CYS A 1 273 ? 0.247 6.707 17.100 1.00 93.19 273 CYS A N 1
ATOM 2168 C CA . CYS A 1 273 ? 0.223 7.483 15.865 1.00 93.19 273 CYS A CA 1
ATOM 2169 C C . CYS A 1 273 ? 1.485 8.333 15.715 1.00 93.19 273 CYS A C 1
ATOM 2171 O O . CYS A 1 273 ? 2.109 8.295 14.662 1.00 93.19 273 CYS A O 1
ATOM 2173 N N . VAL A 1 274 ? 1.907 9.036 16.770 1.00 94.62 274 VAL A N 1
ATOM 2174 C CA . VAL A 1 274 ? 3.105 9.890 16.745 1.00 94.62 274 VAL A CA 1
ATOM 2175 C C . VAL A 1 274 ? 4.367 9.060 16.530 1.00 94.62 274 VAL A C 1
ATOM 2177 O O . VAL A 1 274 ? 5.157 9.384 15.650 1.00 94.62 274 VAL A O 1
ATOM 2180 N N . ILE A 1 275 ? 4.550 7.959 17.267 1.00 95.50 275 ILE A N 1
ATOM 2181 C CA . ILE A 1 275 ? 5.728 7.089 17.101 1.00 95.50 275 ILE A CA 1
ATOM 2182 C C . ILE A 1 275 ? 5.771 6.506 15.684 1.00 95.50 275 ILE A C 1
ATOM 2184 O O . ILE A 1 275 ? 6.823 6.508 15.046 1.00 95.50 275 ILE A O 1
ATOM 2188 N N . THR A 1 276 ? 4.629 6.034 15.177 1.00 93.69 276 THR A N 1
ATOM 2189 C CA . THR A 1 276 ? 4.540 5.468 13.823 1.00 93.69 276 THR A CA 1
ATOM 2190 C C . THR A 1 276 ? 4.819 6.535 12.768 1.00 93.69 276 THR A C 1
ATOM 2192 O O . THR A 1 276 ? 5.605 6.291 11.859 1.00 93.69 276 THR A O 1
ATOM 2195 N N . ALA A 1 277 ? 4.244 7.731 12.911 1.00 93.81 277 ALA A N 1
ATOM 2196 C CA . ALA A 1 277 ? 4.467 8.847 11.999 1.00 93.81 277 ALA A CA 1
ATOM 2197 C C . ALA A 1 277 ? 5.939 9.270 11.974 1.00 93.81 277 ALA A C 1
ATOM 2199 O O . ALA A 1 277 ? 6.515 9.353 10.897 1.00 93.81 277 ALA A O 1
ATOM 2200 N N . LEU A 1 278 ? 6.574 9.465 13.135 1.00 94.88 278 LEU A N 1
ATOM 2201 C CA . LEU A 1 278 ? 7.987 9.849 13.216 1.00 94.88 278 LEU A CA 1
ATOM 2202 C C . LEU A 1 278 ? 8.904 8.805 12.573 1.00 94.88 278 LEU A C 1
ATOM 2204 O O . LEU A 1 278 ? 9.811 9.164 11.824 1.00 94.88 278 LEU A O 1
ATOM 2208 N N . LEU A 1 279 ? 8.645 7.517 12.812 1.00 94.31 279 LEU A N 1
ATOM 2209 C CA . LEU A 1 279 ? 9.401 6.434 12.186 1.00 94.31 279 LEU A CA 1
ATOM 2210 C C . LEU A 1 279 ? 9.212 6.426 10.662 1.00 94.31 279 LEU A C 1
ATOM 2212 O O . LEU A 1 279 ? 10.184 6.291 9.922 1.00 94.31 279 LEU A O 1
ATOM 2216 N N . CYS A 1 280 ? 7.982 6.612 10.180 1.00 92.38 280 CYS A N 1
ATOM 2217 C CA . CYS A 1 280 ? 7.691 6.671 8.750 1.00 92.38 280 CYS A CA 1
ATOM 2218 C C . CYS A 1 280 ? 8.296 7.902 8.067 1.00 92.38 280 CYS A C 1
ATOM 2220 O O . CYS A 1 280 ? 8.850 7.760 6.980 1.00 92.38 280 CYS A O 1
ATOM 2222 N N . ILE A 1 281 ? 8.241 9.077 8.702 1.00 91.44 281 ILE A N 1
ATOM 2223 C CA . ILE A 1 281 ? 8.889 10.302 8.210 1.00 91.44 281 ILE A CA 1
ATOM 2224 C C . ILE A 1 281 ? 10.396 10.086 8.149 1.00 91.44 281 ILE A C 1
ATOM 2226 O O . ILE A 1 281 ? 10.995 10.366 7.121 1.00 91.44 281 ILE A O 1
ATOM 2230 N N . GLY A 1 282 ? 11.007 9.530 9.199 1.00 90.94 282 GLY A N 1
ATOM 2231 C CA . GLY A 1 282 ? 12.443 9.245 9.213 1.00 90.94 282 GLY A CA 1
ATOM 2232 C C . GLY A 1 282 ? 12.872 8.323 8.069 1.00 90.94 282 GLY A C 1
ATOM 2233 O O . GLY A 1 282 ? 13.844 8.616 7.377 1.00 90.94 282 GLY A O 1
ATOM 2234 N N . ILE A 1 283 ? 12.120 7.245 7.817 1.00 88.75 283 ILE A N 1
ATOM 2235 C CA . ILE A 1 283 ? 12.389 6.330 6.694 1.00 88.75 283 ILE A CA 1
ATOM 2236 C C . ILE A 1 283 ? 12.159 7.021 5.345 1.00 88.75 283 ILE A C 1
ATOM 2238 O O . ILE A 1 283 ? 12.979 6.858 4.445 1.00 88.75 283 ILE A O 1
ATOM 2242 N N . SER A 1 284 ? 11.076 7.790 5.194 1.00 88.00 284 SER A N 1
ATOM 2243 C CA . SER A 1 284 ? 10.781 8.522 3.955 1.00 88.00 284 SER A CA 1
ATOM 2244 C C . SER A 1 284 ? 11.857 9.547 3.662 1.00 88.00 284 SER A C 1
ATOM 2246 O O . SER A 1 284 ? 12.458 9.476 2.603 1.00 88.00 284 SER A O 1
ATOM 2248 N N . VAL A 1 285 ? 12.200 10.412 4.613 1.00 87.88 285 VAL A N 1
ATOM 2249 C CA . VAL A 1 285 ? 13.275 11.392 4.442 1.00 87.88 285 VAL A CA 1
ATOM 2250 C C . VAL A 1 285 ? 14.590 10.691 4.118 1.00 87.88 285 VAL A C 1
ATOM 2252 O O . VAL A 1 285 ? 15.265 11.115 3.191 1.00 87.88 285 VAL A O 1
ATOM 2255 N N . LEU A 1 286 ? 14.951 9.596 4.794 1.00 86.00 286 LEU A N 1
ATOM 2256 C CA . LEU A 1 286 ? 16.190 8.872 4.495 1.00 86.00 286 LEU A CA 1
ATOM 2257 C C . LEU A 1 286 ? 16.216 8.333 3.058 1.00 86.00 286 LEU A C 1
ATOM 2259 O O . LEU A 1 286 ? 17.164 8.592 2.322 1.00 86.00 286 LEU A O 1
ATOM 2263 N N . VAL A 1 287 ? 15.191 7.576 2.663 1.00 80.19 287 VAL A N 1
ATOM 2264 C CA . VAL A 1 287 ? 15.129 6.948 1.336 1.00 80.19 287 VAL A CA 1
ATOM 2265 C C . VAL A 1 287 ? 14.989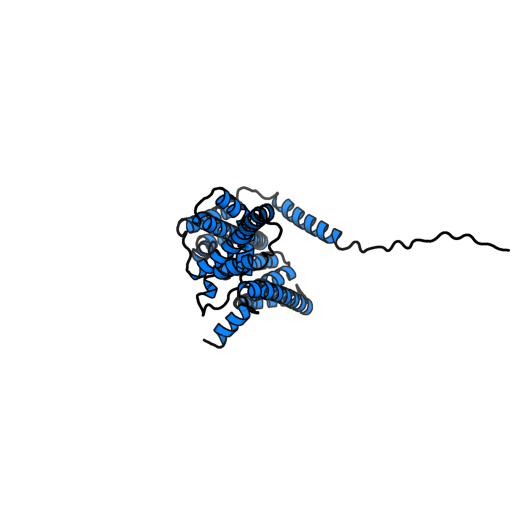 8.016 0.261 1.00 80.19 287 VAL A C 1
ATOM 2267 O O . VAL A 1 287 ? 15.773 8.056 -0.680 1.00 80.19 287 VAL A O 1
ATOM 2270 N N . ASP A 1 288 ? 14.018 8.906 0.412 1.00 83.12 288 ASP A N 1
ATOM 2271 C CA . ASP A 1 288 ? 13.678 9.898 -0.596 1.00 83.12 288 ASP A CA 1
ATOM 2272 C C . ASP A 1 288 ? 14.790 10.942 -0.750 1.00 83.12 288 ASP A C 1
ATOM 2274 O O . ASP A 1 288 ? 15.102 11.304 -1.879 1.00 83.12 288 ASP A O 1
ATOM 2278 N N . SER A 1 289 ? 15.481 11.348 0.321 1.00 81.00 289 SER A N 1
ATOM 2279 C CA . SER A 1 289 ? 16.597 12.301 0.190 1.00 81.00 289 SER A CA 1
ATOM 2280 C C . SER A 1 289 ? 17.786 11.721 -0.574 1.00 81.00 289 SER A C 1
ATOM 2282 O O . SER A 1 289 ? 18.441 12.442 -1.325 1.00 81.00 289 SER A O 1
ATOM 2284 N N . ILE A 1 290 ? 18.049 10.415 -0.430 1.00 77.19 290 ILE A N 1
ATOM 2285 C CA . ILE A 1 290 ? 19.069 9.721 -1.231 1.00 77.19 290 ILE A CA 1
ATOM 2286 C C . ILE A 1 290 ? 18.649 9.701 -2.703 1.00 77.19 290 ILE A C 1
ATOM 2288 O O . ILE A 1 290 ? 19.469 9.958 -3.581 1.00 77.19 290 ILE A O 1
ATOM 2292 N N . MET A 1 291 ? 17.378 9.418 -2.989 1.00 74.31 291 MET A N 1
ATOM 2293 C CA . MET A 1 291 ? 16.897 9.310 -4.369 1.00 74.31 291 MET A CA 1
ATOM 2294 C C . MET A 1 291 ? 16.812 10.667 -5.074 1.00 74.31 291 MET A C 1
ATOM 2296 O O . MET A 1 291 ? 17.125 10.748 -6.255 1.00 74.31 291 MET A O 1
ATOM 2300 N N . TRP A 1 292 ? 16.436 11.723 -4.351 1.00 73.75 292 TRP A N 1
ATOM 2301 C CA . TRP A 1 292 ? 16.287 13.082 -4.877 1.00 73.75 292 TRP A CA 1
ATOM 2302 C C . TRP A 1 292 ? 17.546 13.952 -4.754 1.00 73.75 292 TRP A C 1
ATOM 2304 O O . TRP A 1 292 ? 17.511 15.110 -5.162 1.00 73.75 292 TRP A O 1
ATOM 2314 N N . GLN A 1 293 ? 18.635 13.435 -4.173 1.00 78.69 293 GLN A N 1
ATOM 2315 C CA . GLN A 1 293 ? 19.905 14.157 -3.973 1.00 78.69 293 GLN A CA 1
ATOM 2316 C C . GLN A 1 293 ? 19.782 15.465 -3.159 1.00 78.69 293 GLN A C 1
ATOM 2318 O O . GLN A 1 293 ? 20.661 16.323 -3.198 1.00 78.69 293 GLN A O 1
ATOM 2323 N N . ARG A 1 294 ? 18.701 15.628 -2.391 1.00 78.94 294 ARG A N 1
ATOM 2324 C CA . ARG A 1 294 ? 18.467 16.764 -1.487 1.00 78.94 294 ARG A CA 1
ATOM 2325 C C . ARG A 1 294 ? 17.610 16.318 -0.312 1.00 78.94 294 ARG A C 1
ATOM 2327 O O . ARG A 1 294 ? 16.787 15.422 -0.471 1.00 78.94 294 ARG A O 1
ATOM 2334 N N . ILE A 1 295 ? 17.774 16.952 0.848 1.00 84.75 295 ILE A N 1
ATOM 2335 C CA . ILE A 1 295 ? 16.941 16.649 2.017 1.00 84.75 295 ILE A CA 1
ATOM 2336 C C . ILE A 1 295 ? 15.509 17.074 1.713 1.00 84.75 295 ILE A C 1
ATOM 2338 O O . ILE A 1 295 ? 15.247 18.265 1.551 1.00 84.75 295 ILE A O 1
ATOM 2342 N N . LEU A 1 296 ? 14.595 16.107 1.632 1.00 83.75 296 LEU A N 1
ATOM 2343 C CA . LEU A 1 296 ? 13.185 16.392 1.410 1.00 83.75 296 LEU A CA 1
ATOM 2344 C C . LEU A 1 296 ? 12.268 15.371 2.077 1.00 83.75 296 LEU A C 1
ATOM 2346 O O . LEU A 1 296 ? 12.610 14.201 2.249 1.00 83.75 296 LEU A O 1
ATOM 2350 N N . TRP A 1 297 ? 11.070 15.834 2.419 1.00 85.69 297 TRP A N 1
ATOM 2351 C CA . TRP A 1 297 ? 9.935 14.986 2.760 1.00 85.69 297 TRP A CA 1
ATOM 2352 C C . TRP A 1 297 ? 8.897 15.149 1.643 1.00 85.69 297 TRP A C 1
ATOM 2354 O O . TRP A 1 297 ? 8.293 16.222 1.556 1.00 85.69 297 TRP A O 1
ATOM 2364 N N . PRO A 1 298 ? 8.688 14.131 0.777 1.00 82.06 298 PRO A N 1
ATOM 2365 C CA . PRO A 1 298 ? 7.889 14.307 -0.433 1.00 82.06 298 PRO A CA 1
ATOM 2366 C C . PRO A 1 298 ? 6.481 14.815 -0.135 1.00 82.06 298 PRO A C 1
ATOM 2368 O O . PRO A 1 298 ? 6.074 15.817 -0.708 1.00 82.06 298 PRO A O 1
ATOM 2371 N N . GLU A 1 299 ? 5.778 14.175 0.806 1.00 83.19 299 GLU A N 1
ATOM 2372 C CA . GLU A 1 299 ? 4.386 14.507 1.140 1.00 83.19 299 GLU A CA 1
ATOM 2373 C C . GLU A 1 299 ? 4.214 15.935 1.664 1.00 83.19 299 GLU A C 1
ATOM 2375 O O . GLU A 1 299 ? 3.211 16.576 1.355 1.00 83.19 299 GLU A O 1
ATOM 2380 N N . LEU A 1 300 ? 5.196 16.475 2.393 1.00 84.56 300 LEU A N 1
ATOM 2381 C CA . LEU A 1 300 ? 5.133 17.860 2.858 1.00 84.56 300 LEU A CA 1
ATOM 2382 C C . LEU A 1 300 ? 5.225 18.851 1.694 1.00 84.56 300 LEU A C 1
ATOM 2384 O O . LEU A 1 300 ? 4.464 19.816 1.656 1.00 84.56 300 LEU A O 1
ATOM 2388 N N . GLU A 1 301 ? 6.113 18.603 0.727 1.00 82.56 301 GLU A N 1
ATOM 2389 C CA . GLU A 1 301 ? 6.198 19.431 -0.481 1.00 82.56 301 GLU A CA 1
ATOM 2390 C C . GLU A 1 301 ? 4.922 19.320 -1.329 1.00 82.56 301 GLU A C 1
ATOM 2392 O O . GLU A 1 301 ? 4.451 20.334 -1.847 1.00 82.56 301 GLU A O 1
ATOM 2397 N N . VAL A 1 302 ? 4.312 18.127 -1.424 1.00 81.19 302 VAL A N 1
ATOM 2398 C CA . VAL A 1 302 ? 3.013 17.951 -2.105 1.00 81.19 302 VAL A CA 1
ATOM 2399 C C . VAL A 1 302 ? 1.922 18.774 -1.429 1.00 81.19 302 VAL A C 1
ATOM 2401 O O . VAL A 1 302 ? 1.160 19.467 -2.103 1.00 81.19 302 VAL A O 1
ATOM 2404 N N . PHE A 1 303 ? 1.842 18.696 -0.101 1.00 79.81 303 PHE A N 1
ATOM 2405 C CA . PHE A 1 303 ? 0.841 19.413 0.677 1.00 79.81 303 PHE A CA 1
ATOM 2406 C C . PHE A 1 303 ? 1.009 20.930 0.547 1.00 79.81 303 PHE A C 1
ATOM 2408 O O . PHE A 1 303 ? 0.026 21.640 0.334 1.00 79.81 303 PHE A O 1
ATOM 2415 N N . TRP A 1 304 ? 2.250 21.419 0.613 1.00 80.94 304 TRP A N 1
ATOM 2416 C CA . TRP A 1 304 ? 2.566 22.833 0.423 1.00 80.94 304 TRP A CA 1
ATOM 2417 C C . TRP A 1 304 ? 2.176 23.322 -0.974 1.00 80.94 304 TRP A C 1
ATOM 2419 O O . TRP A 1 304 ? 1.502 24.343 -1.103 1.00 80.94 304 TRP A O 1
ATOM 2429 N N . PHE A 1 305 ? 2.535 22.565 -2.014 1.00 76.62 305 PHE A N 1
ATOM 2430 C CA . PHE A 1 305 ? 2.196 22.897 -3.397 1.00 76.62 305 PHE A CA 1
ATOM 2431 C C . PHE A 1 305 ? 0.678 23.003 -3.608 1.00 76.62 305 PHE A C 1
ATOM 2433 O O . PHE A 1 305 ? 0.198 24.002 -4.139 1.00 76.62 305 PHE A O 1
ATOM 2440 N N . ASN A 1 306 ? -0.086 22.019 -3.123 1.00 74.56 306 ASN A N 1
ATOM 2441 C CA . ASN A 1 306 ? -1.543 21.996 -3.282 1.00 74.56 306 ASN A CA 1
ATOM 2442 C C . ASN A 1 306 ? -2.284 23.032 -2.416 1.00 74.56 306 ASN A C 1
ATOM 2444 O O . ASN A 1 306 ? -3.416 23.368 -2.742 1.00 74.56 306 ASN A O 1
ATOM 2448 N N . SER A 1 307 ? -1.696 23.499 -1.305 1.00 74.56 307 SER A N 1
ATOM 2449 C CA . SER A 1 307 ? -2.381 24.398 -0.355 1.00 74.56 307 SER A CA 1
ATOM 2450 C C . SER A 1 307 ? -2.014 25.874 -0.513 1.00 74.56 307 SER A C 1
ATOM 2452 O O . SER A 1 307 ? -2.801 26.731 -0.126 1.00 74.56 307 SER A O 1
ATOM 2454 N N . VAL A 1 308 ? -0.803 26.176 -0.994 1.00 69.31 308 VAL A N 1
ATOM 2455 C CA . VAL A 1 308 ? -0.255 27.547 -1.004 1.00 69.31 308 VAL A CA 1
ATOM 2456 C C . VAL A 1 308 ? -0.017 28.075 -2.416 1.00 69.31 308 VAL A C 1
ATOM 2458 O O . VAL A 1 308 ? -0.132 29.275 -2.642 1.00 69.31 308 VAL A O 1
ATOM 2461 N N . LEU A 1 309 ? 0.348 27.203 -3.358 1.00 60.53 309 LEU A N 1
ATOM 2462 C CA . LEU A 1 309 ? 0.714 27.589 -4.727 1.00 60.53 309 LEU A CA 1
ATOM 2463 C C . LEU A 1 309 ? -0.429 27.426 -5.741 1.00 60.53 309 LEU A C 1
ATOM 2465 O O . LEU A 1 309 ? -0.258 27.832 -6.890 1.00 60.53 309 LEU A O 1
ATOM 2469 N N . THR A 1 310 ? -1.554 26.834 -5.329 1.00 51.91 310 THR A N 1
ATOM 2470 C CA . THR A 1 310 ? -2.766 26.643 -6.148 1.00 51.91 310 THR A CA 1
ATOM 2471 C C . THR A 1 310 ? -3.825 27.658 -5.746 1.00 51.91 310 THR A C 1
ATOM 2473 O O . THR A 1 310 ? -4.451 28.238 -6.659 1.00 51.91 310 THR A O 1
#

Foldseek 3Di:
DDDDDDDDDDDDDDDDPPPVVVVVVVVVVVVVVVVVVPPDDPPVLVVLLVLLLVLLVVLCVVPLDADPVLVLLLCLLVLVQCLVVVCVVCVVVVCVVDVPDPPPPPSLVVSLVPRCCVVDPPDQDAFNPLSPVLSVQLNVVLVVCVVVVHDPSVSLSSSLSSQLVLLSVLLSLLLVLCCVQPNDVRSVVVSVVCSPPCVLSNCSSGSALVNVLVSLQSVLNSCVSVLNNLSNLLSLLLSCQRRHVVSVVVVVVSVVVCVVVVSDPPVRSVVSSVVSNVVNQVVRQVRRCSSVVHRDRSRVSVVCCVPPVD

Radius of gyration: 24.85 Å; chains: 1; bounding box: 68×54×90 Å

Secondary structure (DSSP, 8-state):
----------------TTTHHHHHHHHHHHHHHHHHGGGS-HHHHHHHHHHHHHHHHHHHHH--PPPHHHHHHHHHHHHHHHHHHHHHHHHHHHHHH-TT---SSHHHHHHHTT-HHHHSTTPPP--SHHHHHHHHHHHHHHHHHHHTT--HHHHHHHHHHHHHHHHHHHHHHHHHHHHHHH-HHHHHHHHHHHHH-HHHHHHTTS--HHHHHHHHHHHHHHHHHHT-HHHHHHHHHHHHHHT-GGGHHHHHHHHHHHHHTTSS-HHHHHHHHHHHHHHHHHHHHHHHHHHHTS---HHHHHHHHHHH--